Protein AF-A0A6N2VC01-F1 (afdb_monomer)

Radius of gyration: 24.56 Å; Cα contacts (8 Å, |Δi|>4): 367; chains: 1; bounding box: 55×58×67 Å

Sequence (323 aa):
MYRLWDKIEEFCPNKTFIYITHDLDFAASRKEATKIWVKSYFGNNRWDIKILDPDENIPDSLMFEVLGNRKPVLFVEGERGSYDNQLYPFVYSNYNIIPCHDCSKVIEMTKSFNNERIKNMHNYSIKGLIDRDYMTEAEISCYKESNIYTLDVAEVENLYLIEDIIKLVAENQALEPNETFNQVKQFLFNKFKREYDLQLCSICSREIRHKLQCYTKPSENTMEALEAQAQKIVNSIDIPQIYNQSKQKIDAIVTSQDYDNLLKIYNRKSLHLQISSILKLSSNEYPKLILRMMKTDKKERIIETLKKHMPILDEKAPSIEVI

InterPro domains:
  IPR029492 Domain of unknown function DUF4435 [PF14491] (70-297)

Organism: Bacteroides ovatus (NCBI:txid28116)

Secondary structure (DSSP, 8-state):
--HHHHHHHHH-TTS------S-HHHHHH-TTSPEEEEEEE-STT-EEEEEEPP-SSS-HHHHHHHHT-SS-EEEESB-TT-SGGGSHHHHTTTSEEEE-BSHHHHHHHHHHHHSHHHHTTSSS--EEEE--TT--HHHHHHHHHTTEEE-SSSSGGGGGG-HHHHHHHHHHTT--HHHHHHHHHHHHHHHHHHTHHHHHHHHHHHHHHHHHHT----SS-SHHHHHHHHHHHHHT--HHHHHHHHHHHHHHHHHHT-HHHHHHH---TTHHHHTTTTTTPPTTHHHHHHHHHTTTTTHHHHHHHHHTTS-------------

Nearest PDB structures (foldseek):
  2b4a-assembly1_A  TM=3.925E-01  e=2.920E+00  Halalkalibacterium halodurans C-125
  5bw5-assembly1_A  TM=3.520E-01  e=5.181E+00  Catenulispora acidiphila DSM 44928
  1rjd-assembly2_B  TM=2.850E-01  e=4.431E+00  Saccharomyces cerevisiae

pLDDT: mean 88.85, std 11.0, range [28.73, 98.12]

Structure (mmCIF, N/CA/C/O backbone):
data_AF-A0A6N2VC01-F1
#
_entry.id   AF-A0A6N2VC01-F1
#
loop_
_atom_site.group_PDB
_atom_site.id
_atom_site.type_symbol
_atom_site.label_atom_id
_atom_site.label_alt_id
_atom_site.label_comp_id
_atom_site.label_asym_id
_atom_site.label_entity_id
_atom_site.label_seq_id
_atom_site.pdbx_PDB_ins_code
_a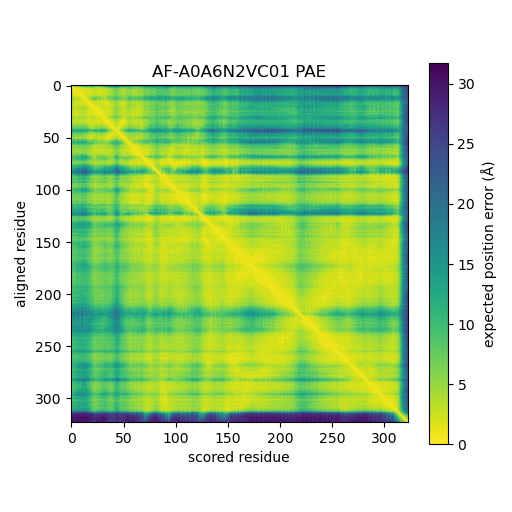tom_site.Cartn_x
_atom_site.Cartn_y
_atom_site.Cartn_z
_atom_site.occupancy
_atom_site.B_iso_or_equiv
_atom_site.auth_seq_id
_atom_site.auth_comp_id
_atom_site.auth_asym_id
_atom_site.auth_atom_id
_atom_site.pdbx_PDB_model_num
ATOM 1 N N . MET A 1 1 ? 15.584 -24.906 -11.158 1.00 59.34 1 MET A N 1
ATOM 2 C CA . MET A 1 1 ? 15.087 -26.235 -11.574 1.00 59.34 1 MET A CA 1
ATOM 3 C C . MET A 1 1 ? 15.571 -26.560 -12.998 1.00 59.34 1 MET A C 1
ATOM 5 O O . MET A 1 1 ? 14.816 -27.105 -13.782 1.00 59.34 1 MET A O 1
ATOM 9 N N . TYR A 1 2 ? 16.828 -26.234 -13.359 1.00 79.00 2 TYR A N 1
ATOM 10 C CA . TYR A 1 2 ? 17.251 -26.173 -14.779 1.00 79.00 2 TYR A CA 1
ATOM 11 C C . TYR A 1 2 ? 18.523 -26.967 -15.112 1.00 79.00 2 TYR A C 1
ATOM 13 O O . TYR A 1 2 ? 18.949 -26.988 -16.261 1.00 79.00 2 TYR A O 1
ATOM 21 N N . ARG A 1 3 ? 19.061 -27.709 -14.132 1.00 84.94 3 ARG A N 1
ATOM 22 C CA . ARG A 1 3 ? 20.333 -28.447 -14.236 1.00 84.94 3 ARG A CA 1
ATOM 23 C C . ARG A 1 3 ? 20.400 -29.417 -15.417 1.00 84.94 3 ARG A C 1
ATOM 25 O O . ARG A 1 3 ? 21.477 -29.631 -15.954 1.00 84.94 3 ARG A O 1
ATOM 32 N N . LEU A 1 4 ? 19.276 -30.029 -15.794 1.00 89.50 4 LEU A N 1
ATOM 33 C CA . LEU A 1 4 ? 19.229 -30.936 -16.942 1.00 89.50 4 LEU A CA 1
ATOM 34 C C . LEU A 1 4 ? 19.532 -30.188 -18.245 1.00 89.50 4 LEU A C 1
ATOM 36 O O . LEU A 1 4 ? 20.370 -30.629 -19.021 1.00 89.50 4 LEU A O 1
ATOM 40 N N . TRP A 1 5 ? 18.869 -29.053 -18.457 1.00 90.12 5 TRP A N 1
ATOM 41 C CA . TRP A 1 5 ? 19.049 -28.224 -19.646 1.00 90.12 5 TRP A CA 1
ATOM 42 C C . TRP A 1 5 ? 20.463 -27.646 -19.709 1.00 90.12 5 TRP A C 1
ATOM 44 O O . TRP A 1 5 ? 21.087 -27.712 -20.761 1.00 90.12 5 TRP A O 1
ATOM 54 N N . ASP A 1 6 ? 21.004 -27.214 -18.565 1.00 90.38 6 ASP A N 1
ATOM 55 C CA . ASP A 1 6 ? 22.399 -26.760 -18.464 1.00 90.38 6 ASP A CA 1
ATOM 56 C C . ASP A 1 6 ? 23.370 -27.861 -18.917 1.00 90.38 6 ASP A C 1
ATOM 58 O O . ASP A 1 6 ? 24.265 -27.625 -19.722 1.00 90.38 6 ASP A O 1
ATOM 62 N N . LYS A 1 7 ? 23.147 -29.104 -18.471 1.00 93.12 7 LYS A N 1
ATOM 63 C CA . LYS A 1 7 ? 23.983 -30.249 -18.856 1.00 93.12 7 LYS A CA 1
ATOM 64 C C . LYS A 1 7 ? 23.853 -30.629 -20.330 1.00 93.12 7 LYS A C 1
ATOM 66 O O . LYS A 1 7 ? 24.829 -31.083 -20.922 1.00 93.12 7 LYS A O 1
ATOM 71 N N . ILE A 1 8 ? 22.675 -30.459 -20.926 1.00 90.56 8 ILE A N 1
ATOM 72 C CA . ILE A 1 8 ? 22.464 -30.710 -22.357 1.00 90.56 8 ILE A CA 1
ATOM 73 C C . ILE A 1 8 ? 23.202 -29.659 -23.200 1.00 90.56 8 ILE A C 1
ATOM 75 O O . ILE A 1 8 ? 23.850 -30.023 -24.183 1.00 90.56 8 ILE A O 1
ATOM 79 N N . GLU A 1 9 ? 23.143 -28.385 -22.805 1.00 91.69 9 GLU A N 1
ATOM 80 C CA . GLU A 1 9 ? 23.881 -27.291 -23.453 1.00 91.69 9 GLU A CA 1
ATOM 81 C C . GLU A 1 9 ? 25.397 -27.504 -23.349 1.00 91.69 9 GLU A C 1
ATOM 83 O O . GLU A 1 9 ? 26.091 -27.453 -24.364 1.00 91.69 9 GLU A O 1
ATOM 88 N N . GLU A 1 10 ? 25.897 -27.859 -22.158 1.00 92.50 10 GLU A N 1
ATOM 89 C CA . GLU A 1 10 ? 27.308 -28.207 -21.931 1.00 92.50 10 GLU A CA 1
ATOM 90 C C . GLU A 1 10 ? 27.783 -29.364 -22.831 1.00 92.50 10 GLU A C 1
ATOM 92 O O . GLU A 1 10 ? 28.916 -29.353 -23.312 1.00 92.50 10 GLU A O 1
ATOM 97 N N . PHE A 1 11 ? 26.935 -30.371 -23.071 1.00 94.69 11 PHE A N 1
ATOM 98 C CA . PHE A 1 11 ? 27.292 -31.536 -23.886 1.00 94.69 11 PHE A CA 1
ATOM 99 C C . PHE A 1 11 ? 27.286 -31.245 -25.396 1.00 94.69 11 PHE A C 1
ATOM 101 O O . PHE A 1 11 ? 27.891 -31.980 -26.178 1.00 94.69 11 PHE A O 1
ATOM 108 N N . CYS A 1 12 ? 26.597 -30.190 -25.834 1.00 91.88 12 CYS A N 1
ATOM 109 C CA . CYS A 1 12 ? 26.430 -29.848 -27.247 1.00 91.88 12 CYS A CA 1
ATOM 110 C C . CYS A 1 12 ? 26.777 -28.372 -27.535 1.00 91.88 12 CYS A C 1
ATOM 112 O O . CYS A 1 12 ? 25.939 -27.658 -28.088 1.00 91.88 12 CYS A O 1
ATOM 114 N N . PRO A 1 13 ? 28.015 -27.915 -27.266 1.00 88.62 13 PRO A N 1
ATOM 115 C CA . PRO A 1 13 ? 28.376 -26.495 -27.362 1.00 88.62 13 PRO A CA 1
ATOM 116 C C . PRO A 1 13 ? 28.307 -25.931 -28.791 1.00 88.62 13 PRO A C 1
ATOM 118 O O . PRO A 1 13 ? 28.148 -24.732 -28.981 1.00 88.62 13 PRO A O 1
ATOM 121 N N . ASN A 1 14 ? 28.393 -26.791 -29.812 1.00 92.75 14 ASN A N 1
ATOM 122 C CA . ASN A 1 14 ? 28.403 -26.390 -31.225 1.00 92.75 14 ASN A CA 1
ATOM 123 C C . ASN A 1 14 ? 27.011 -26.410 -31.882 1.00 92.75 14 ASN A C 1
ATOM 125 O O . ASN A 1 14 ? 26.912 -26.413 -33.109 1.00 92.75 14 ASN A O 1
ATOM 129 N N . LYS A 1 15 ? 25.931 -26.509 -31.099 1.00 91.81 15 LYS A N 1
ATOM 130 C CA . LYS A 1 15 ? 24.557 -26.556 -31.616 1.00 91.81 15 LYS A CA 1
ATOM 131 C C . LYS A 1 15 ? 23.774 -25.324 -31.181 1.00 91.81 15 LYS A C 1
ATOM 133 O O . LYS A 1 15 ? 23.925 -24.844 -30.065 1.00 91.81 15 LYS A O 1
ATOM 138 N N . THR A 1 16 ? 22.882 -24.855 -32.048 1.00 91.62 16 THR A N 1
ATOM 139 C CA . THR A 1 16 ? 21.895 -23.835 -31.684 1.00 91.62 16 THR A CA 1
ATOM 140 C C . THR A 1 16 ? 20.723 -24.494 -30.969 1.00 91.62 16 THR A C 1
ATOM 142 O O . THR A 1 16 ? 20.092 -25.405 -31.508 1.00 91.62 16 THR A O 1
ATOM 145 N N . PHE A 1 17 ? 20.416 -24.010 -29.770 1.00 91.75 17 PHE A N 1
ATOM 146 C CA . PHE A 1 17 ? 19.252 -24.433 -29.003 1.00 91.75 17 PHE A CA 1
ATOM 147 C C . PHE A 1 17 ? 18.092 -23.466 -29.218 1.00 91.75 17 PHE A C 1
ATOM 149 O O . PHE A 1 17 ? 18.249 -22.254 -29.092 1.00 91.75 17 PHE A O 1
ATOM 156 N N . ILE A 1 18 ? 16.918 -24.016 -29.529 1.00 93.19 18 ILE A N 1
ATOM 157 C CA . ILE A 1 18 ? 15.663 -23.268 -29.600 1.00 93.19 18 ILE A CA 1
ATOM 158 C C . ILE A 1 18 ? 14.712 -23.896 -28.591 1.00 93.19 18 ILE A C 1
ATOM 160 O O . ILE A 1 18 ? 14.345 -25.065 -28.715 1.00 93.19 18 ILE A O 1
ATOM 164 N N . TYR A 1 19 ? 14.319 -23.110 -27.594 1.00 92.25 19 TYR A N 1
ATOM 165 C CA . TYR A 1 19 ? 13.369 -23.527 -26.573 1.00 92.25 19 TYR A CA 1
ATOM 166 C C . TYR A 1 19 ? 12.006 -22.897 -26.830 1.00 92.25 19 TYR A C 1
ATOM 168 O O . TYR A 1 19 ? 11.902 -21.696 -27.066 1.00 92.25 19 TYR A O 1
ATOM 176 N N . ILE A 1 20 ? 10.958 -23.709 -26.726 1.00 91.56 20 ILE A N 1
ATOM 177 C CA . ILE A 1 20 ? 9.570 -23.249 -26.691 1.00 91.56 20 ILE A CA 1
ATOM 178 C C . ILE A 1 20 ? 9.066 -23.547 -25.285 1.00 91.56 20 ILE A C 1
ATOM 180 O O . ILE A 1 20 ? 9.041 -24.704 -24.870 1.00 91.56 20 ILE A O 1
ATOM 184 N N . THR A 1 21 ? 8.719 -22.508 -24.532 1.00 88.81 21 THR A N 1
ATOM 185 C CA . THR A 1 21 ? 8.349 -22.642 -23.122 1.00 88.81 21 THR A CA 1
ATOM 186 C C . THR A 1 21 ? 7.219 -21.691 -22.750 1.00 88.81 21 THR A C 1
ATOM 188 O O . THR A 1 21 ? 7.141 -20.574 -23.259 1.00 88.81 21 THR A O 1
ATOM 191 N N . HIS A 1 22 ? 6.366 -22.136 -21.829 1.00 85.25 22 HIS A N 1
ATOM 192 C CA . HIS A 1 22 ? 5.445 -21.277 -21.079 1.00 85.25 22 HIS A CA 1
ATOM 193 C C . HIS A 1 22 ? 5.952 -20.990 -19.656 1.00 85.25 22 HIS A C 1
ATOM 195 O O . HIS A 1 22 ? 5.339 -20.214 -18.931 1.00 85.25 22 HIS A O 1
ATOM 201 N N . ASP A 1 23 ? 7.061 -21.617 -19.255 1.00 87.50 23 ASP A N 1
ATOM 202 C CA . ASP A 1 23 ? 7.738 -21.362 -17.988 1.00 87.50 23 ASP A CA 1
ATOM 203 C C . ASP A 1 23 ? 8.565 -20.074 -18.109 1.00 87.50 23 ASP A C 1
ATOM 205 O O . ASP A 1 23 ? 9.608 -20.037 -18.776 1.00 87.50 23 ASP A O 1
ATOM 209 N N . LEU A 1 24 ? 8.053 -19.013 -17.481 1.00 86.38 24 LEU A N 1
ATOM 210 C CA . LEU A 1 24 ? 8.656 -17.683 -17.485 1.00 86.38 24 LEU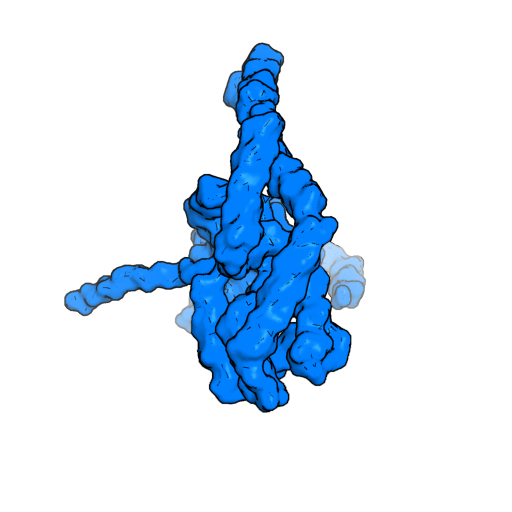 A CA 1
ATOM 211 C C . LEU A 1 24 ? 9.982 -17.658 -16.717 1.00 86.38 24 LEU A C 1
ATOM 213 O O . LEU A 1 24 ? 10.898 -16.944 -17.118 1.00 86.38 24 LEU A O 1
ATOM 217 N N . ASP A 1 25 ? 10.116 -18.463 -15.661 1.00 85.62 25 ASP A N 1
ATOM 218 C CA . ASP A 1 25 ? 11.334 -18.522 -14.854 1.00 85.62 25 ASP A CA 1
ATOM 219 C C . ASP A 1 25 ? 12.452 -19.243 -15.619 1.00 85.62 25 ASP A C 1
ATOM 221 O O . ASP A 1 25 ? 13.617 -18.836 -15.567 1.00 85.62 25 ASP A O 1
ATOM 225 N N . PHE A 1 26 ? 12.115 -20.285 -16.387 1.00 89.44 26 PHE A N 1
ATOM 226 C CA . PHE A 1 26 ? 13.061 -20.918 -17.306 1.00 89.44 26 PHE A CA 1
ATOM 227 C C . PHE A 1 26 ? 13.488 -19.944 -18.405 1.00 89.44 26 PHE A C 1
ATOM 229 O O . PHE A 1 26 ? 14.688 -19.794 -18.653 1.00 89.44 26 PHE A O 1
ATOM 236 N N . ALA A 1 27 ? 12.531 -19.237 -19.018 1.00 87.94 27 ALA A N 1
ATOM 237 C CA . ALA A 1 27 ? 12.827 -18.210 -20.010 1.00 87.94 27 ALA A CA 1
ATOM 238 C C . ALA A 1 27 ? 13.765 -17.141 -19.428 1.00 87.94 27 ALA A C 1
ATOM 240 O O . ALA A 1 27 ? 14.777 -16.837 -20.053 1.00 87.94 27 ALA A O 1
ATOM 241 N N . ALA A 1 28 ? 13.501 -16.638 -18.220 1.00 86.88 28 ALA A N 1
ATOM 242 C CA . ALA A 1 28 ? 14.326 -15.625 -17.555 1.00 86.88 28 ALA A CA 1
ATOM 243 C C . ALA A 1 28 ? 15.716 -16.142 -17.147 1.00 86.88 28 ALA A C 1
ATOM 245 O O . ALA A 1 28 ? 16.681 -15.382 -17.128 1.00 86.88 28 ALA A O 1
ATOM 246 N N . SER A 1 29 ? 15.867 -17.441 -16.866 1.00 88.25 29 SER A N 1
ATOM 247 C CA . SER A 1 29 ? 17.173 -18.006 -16.497 1.00 88.25 29 SER A CA 1
ATOM 248 C C . SER A 1 29 ? 18.206 -17.981 -17.633 1.00 88.25 29 SER A C 1
ATOM 250 O O . SER A 1 29 ? 19.407 -17.906 -17.371 1.00 88.25 29 SER A O 1
ATOM 252 N N . ARG A 1 30 ? 17.766 -18.005 -18.898 1.00 88.75 30 ARG A N 1
ATOM 253 C CA . ARG A 1 30 ? 18.642 -18.056 -20.081 1.00 88.75 30 ARG A CA 1
ATOM 254 C C . ARG A 1 30 ? 19.089 -16.657 -20.509 1.00 88.75 30 ARG A C 1
ATOM 256 O O . ARG A 1 30 ? 18.728 -16.224 -21.597 1.00 88.75 30 ARG A O 1
ATOM 263 N N . LYS A 1 31 ? 19.824 -15.934 -19.664 1.00 84.19 31 LYS A N 1
ATOM 264 C CA . LYS A 1 31 ? 20.138 -14.500 -19.863 1.00 84.19 31 LYS A CA 1
ATOM 265 C C . LYS A 1 31 ? 20.748 -14.151 -21.229 1.00 84.19 31 LYS A C 1
ATOM 267 O O . LYS A 1 31 ? 20.452 -13.101 -21.776 1.00 84.19 31 LYS A O 1
ATOM 272 N N . GLU A 1 32 ? 21.569 -15.038 -21.785 1.00 85.50 32 GLU A N 1
ATOM 273 C CA . GLU A 1 32 ? 22.267 -14.815 -23.063 1.00 85.50 32 GLU A CA 1
ATOM 274 C C . GLU A 1 32 ? 21.416 -15.156 -24.299 1.00 85.50 32 GLU A C 1
ATOM 276 O O . GLU A 1 32 ? 21.802 -14.863 -25.428 1.00 85.50 32 GLU A O 1
ATOM 281 N N . ALA A 1 33 ? 20.256 -15.792 -24.113 1.00 88.31 33 ALA A N 1
ATOM 282 C CA . ALA A 1 33 ? 19.416 -16.221 -25.223 1.00 88.31 33 ALA A CA 1
ATOM 283 C C . ALA A 1 33 ? 18.531 -15.080 -25.738 1.00 88.31 33 ALA A C 1
ATOM 285 O O . ALA A 1 33 ? 17.867 -14.399 -24.955 1.00 88.31 33 ALA A O 1
ATOM 286 N N . THR A 1 34 ? 18.419 -14.957 -27.064 1.00 90.44 34 THR A N 1
ATOM 287 C CA . THR A 1 34 ? 17.437 -14.075 -27.705 1.00 90.44 34 THR A CA 1
ATOM 288 C C . THR A 1 34 ? 16.023 -14.449 -27.268 1.00 90.44 34 THR A C 1
ATOM 290 O O . THR A 1 34 ? 15.580 -15.588 -27.436 1.00 90.44 34 THR A O 1
ATOM 293 N N . LYS A 1 35 ? 15.299 -13.478 -26.709 1.00 90.81 35 LYS A N 1
ATOM 294 C CA . LYS A 1 35 ? 13.928 -13.657 -26.235 1.00 90.81 35 LYS A CA 1
ATOM 295 C C . LYS A 1 35 ? 12.955 -13.317 -27.345 1.00 90.81 35 LYS A C 1
ATOM 297 O O . LYS A 1 35 ? 12.969 -12.211 -27.876 1.00 90.81 35 LYS A O 1
ATOM 302 N N . ILE A 1 36 ? 12.104 -14.275 -27.687 1.00 90.19 36 ILE A N 1
ATOM 303 C CA . ILE A 1 36 ? 11.099 -14.122 -28.732 1.00 90.19 36 ILE A CA 1
ATOM 304 C C . ILE A 1 36 ? 9.728 -14.306 -28.090 1.00 90.19 36 ILE A C 1
ATOM 306 O O . ILE A 1 36 ? 9.383 -15.398 -27.642 1.00 90.19 36 ILE A O 1
ATOM 310 N N . TRP A 1 37 ? 8.948 -13.231 -28.042 1.00 89.25 37 TRP A N 1
ATOM 311 C CA . TRP A 1 37 ? 7.581 -13.256 -27.549 1.00 89.25 37 TRP A CA 1
ATOM 312 C C . TRP A 1 37 ? 6.606 -13.492 -28.695 1.00 89.25 37 TRP A C 1
ATOM 314 O O . TRP A 1 37 ? 6.560 -12.732 -29.662 1.00 89.25 37 TRP A O 1
ATOM 324 N N . VAL A 1 38 ? 5.807 -14.549 -28.570 1.00 88.00 38 VAL A N 1
ATOM 325 C CA . VAL A 1 38 ? 4.722 -14.865 -29.500 1.00 88.00 38 VAL A CA 1
ATOM 326 C C . VAL A 1 38 ? 3.430 -14.271 -28.945 1.00 88.00 38 VAL A C 1
ATOM 328 O O . VAL A 1 38 ? 2.844 -14.814 -28.008 1.00 88.00 38 VAL A O 1
ATOM 331 N N . LYS A 1 39 ? 2.993 -13.141 -29.508 1.00 82.56 39 LYS A N 1
ATOM 332 C CA . LYS A 1 39 ? 1.840 -12.370 -29.024 1.00 82.56 39 LYS A CA 1
ATOM 333 C C . LYS A 1 39 ? 0.512 -12.956 -29.493 1.00 82.56 39 LYS A C 1
ATOM 335 O O . LYS A 1 39 ? -0.449 -12.996 -28.727 1.00 82.56 39 LYS A O 1
ATOM 340 N N . SER A 1 40 ? 0.415 -13.386 -30.750 1.00 83.19 40 SER A N 1
ATOM 341 C CA . SER A 1 40 ? -0.832 -13.909 -31.331 1.00 83.19 40 SER A CA 1
ATOM 342 C C . SER A 1 40 ? -0.587 -14.765 -32.574 1.00 83.19 40 SER A C 1
ATOM 344 O O . SER A 1 40 ? 0.425 -14.623 -33.257 1.00 83.19 40 SER A O 1
ATOM 346 N N . TYR A 1 41 ? -1.545 -15.640 -32.888 1.00 87.31 41 TYR A N 1
ATOM 347 C CA . TYR A 1 41 ? -1.584 -16.413 -34.130 1.00 87.31 41 TYR A CA 1
ATOM 348 C C . TYR A 1 41 ? -2.894 -16.136 -34.867 1.00 87.31 41 TYR A C 1
ATOM 350 O O . TYR A 1 41 ? -3.973 -16.378 -34.330 1.00 87.31 41 TYR A O 1
ATOM 358 N N . PHE A 1 42 ? -2.803 -15.638 -36.101 1.00 87.06 42 PHE A N 1
ATOM 359 C CA . PHE A 1 42 ? -3.957 -15.214 -36.905 1.00 87.06 42 PHE A CA 1
ATOM 360 C C . PHE A 1 42 ? -4.364 -16.236 -37.980 1.00 87.06 42 PHE A C 1
ATOM 362 O O . PHE A 1 42 ? -5.114 -15.896 -38.901 1.00 87.06 42 PHE A O 1
ATOM 369 N N . GLY A 1 43 ? -3.845 -17.468 -37.915 1.00 86.31 43 GLY A N 1
ATOM 370 C CA . GLY A 1 43 ? -4.031 -18.476 -38.962 1.00 86.31 43 GLY A CA 1
ATOM 371 C C . GLY A 1 43 ? -3.139 -18.251 -40.190 1.00 86.31 43 GLY A C 1
ATOM 372 O O . GLY A 1 43 ? -2.486 -17.215 -40.328 1.00 86.31 43 GLY A O 1
ATOM 373 N N . ASN A 1 44 ? -3.111 -19.229 -41.103 1.00 87.56 44 ASN A N 1
ATOM 374 C CA . ASN A 1 44 ? -2.341 -19.189 -42.358 1.00 87.56 44 ASN A CA 1
ATOM 375 C C . ASN A 1 44 ? -0.858 -18.817 -42.164 1.00 87.56 44 ASN A C 1
ATOM 377 O O . ASN A 1 44 ? -0.325 -17.993 -42.903 1.00 87.56 44 ASN A O 1
ATOM 381 N N . ASN A 1 45 ? -0.202 -19.383 -41.144 1.00 85.94 45 ASN A N 1
ATOM 382 C CA . ASN A 1 45 ? 1.196 -19.092 -40.795 1.00 85.94 45 ASN A CA 1
ATOM 383 C C . ASN A 1 45 ? 1.492 -17.610 -40.486 1.00 85.94 45 ASN A C 1
ATOM 385 O O . ASN A 1 45 ? 2.649 -17.196 -40.525 1.00 85.94 45 ASN A O 1
ATOM 389 N N . ARG A 1 46 ? 0.477 -16.805 -40.146 1.00 89.25 46 ARG A N 1
ATOM 390 C CA . ARG A 1 46 ? 0.664 -15.417 -39.707 1.00 89.25 46 ARG A CA 1
ATOM 391 C C . ARG A 1 46 ? 0.737 -15.351 -38.192 1.00 89.25 46 ARG A C 1
ATOM 393 O O . ARG A 1 46 ? -0.263 -15.551 -37.499 1.00 89.25 46 ARG A O 1
ATOM 400 N N . TRP A 1 47 ? 1.927 -15.043 -37.706 1.00 89.06 47 TRP A N 1
ATOM 401 C CA . TRP A 1 47 ? 2.222 -14.891 -36.293 1.00 89.06 47 TRP A CA 1
ATOM 402 C C . TRP A 1 47 ? 2.566 -13.438 -35.990 1.00 89.06 47 TRP A C 1
ATOM 404 O O . TRP A 1 47 ? 3.285 -12.797 -36.754 1.00 89.06 47 TRP A O 1
ATOM 414 N N . ASP A 1 48 ? 2.063 -12.940 -34.868 1.00 87.56 48 ASP A N 1
ATOM 415 C CA . ASP A 1 48 ? 2.540 -11.710 -34.248 1.00 87.56 48 ASP A CA 1
ATOM 416 C C . ASP A 1 48 ? 3.658 -12.089 -33.279 1.00 87.56 48 ASP A C 1
ATOM 418 O O . ASP A 1 48 ? 3.408 -12.708 -32.239 1.00 87.56 48 ASP A O 1
ATOM 422 N N . ILE A 1 49 ? 4.897 -11.811 -33.674 1.00 89.25 49 ILE A N 1
ATOM 423 C CA . ILE A 1 49 ? 6.100 -12.192 -32.939 1.00 89.25 49 ILE A CA 1
ATOM 424 C C . ILE A 1 49 ? 6.966 -10.953 -32.764 1.00 89.25 49 ILE A C 1
ATOM 426 O O . ILE A 1 49 ? 7.179 -10.198 -33.712 1.00 89.25 49 ILE A O 1
ATOM 430 N N . LYS A 1 50 ? 7.511 -10.773 -31.562 1.00 86.56 50 LYS A N 1
ATOM 431 C CA . LYS A 1 50 ? 8.402 -9.664 -31.235 1.00 86.56 50 LYS A CA 1
ATOM 432 C C . LYS A 1 50 ? 9.644 -10.170 -30.512 1.00 86.56 50 LYS A C 1
ATOM 434 O O . LYS A 1 50 ? 9.540 -10.954 -29.571 1.00 86.56 50 LYS A O 1
ATOM 439 N N . ILE A 1 51 ? 10.816 -9.711 -30.943 1.00 88.25 51 ILE A N 1
ATOM 440 C CA . ILE A 1 51 ? 12.057 -9.897 -30.184 1.00 88.25 51 ILE A CA 1
ATOM 441 C C . ILE A 1 51 ? 12.012 -8.931 -29.000 1.00 88.25 51 ILE A C 1
ATOM 443 O O . ILE A 1 51 ? 11.678 -7.757 -29.174 1.00 88.25 51 ILE A O 1
ATOM 447 N N . LEU A 1 52 ? 12.277 -9.438 -27.799 1.00 86.25 52 LEU A N 1
ATOM 448 C CA . LEU A 1 52 ? 12.368 -8.619 -26.599 1.00 86.25 52 LEU A CA 1
ATOM 449 C C . LEU A 1 52 ? 13.829 -8.236 -26.391 1.00 86.25 52 LEU A C 1
ATOM 451 O O . LEU A 1 52 ? 14.682 -9.110 -26.223 1.00 86.25 52 LEU A O 1
ATOM 455 N N . ASP A 1 53 ? 14.093 -6.935 -26.400 1.00 81.38 53 ASP A N 1
ATOM 456 C CA . ASP A 1 53 ? 15.386 -6.411 -25.987 1.00 81.38 53 ASP A CA 1
ATOM 457 C C . ASP A 1 53 ? 15.464 -6.426 -24.457 1.00 81.38 53 ASP A C 1
ATOM 459 O O . ASP A 1 53 ? 14.473 -6.084 -23.800 1.00 81.38 53 ASP A O 1
ATOM 463 N N . PRO A 1 54 ? 16.617 -6.791 -23.875 1.00 74.69 54 PRO A N 1
ATOM 464 C CA . PRO A 1 54 ? 16.812 -6.668 -22.439 1.00 74.69 54 PRO A CA 1
ATOM 465 C C . PRO A 1 54 ? 16.667 -5.202 -22.006 1.00 74.69 54 PRO A C 1
ATOM 467 O O . PRO A 1 54 ? 17.085 -4.277 -22.713 1.00 74.69 54 PRO A O 1
ATOM 470 N N . ASP A 1 55 ? 16.078 -4.995 -20.830 1.00 81.75 55 ASP A N 1
ATOM 471 C CA . ASP A 1 55 ? 16.000 -3.690 -20.178 1.00 81.75 55 ASP A CA 1
ATOM 472 C C . ASP A 1 55 ? 16.755 -3.746 -18.849 1.00 81.75 55 ASP A C 1
ATOM 474 O O . ASP A 1 55 ? 16.587 -4.677 -18.066 1.00 81.75 55 ASP A O 1
ATOM 478 N N . GLU A 1 56 ? 17.611 -2.759 -18.594 1.00 78.00 56 GLU A N 1
ATOM 479 C CA . GLU A 1 56 ? 18.429 -2.731 -17.376 1.00 78.00 56 GLU A CA 1
ATOM 480 C C . GLU A 1 56 ? 17.593 -2.478 -16.116 1.00 78.00 56 GLU A C 1
ATOM 482 O O . GLU A 1 56 ? 17.980 -2.896 -15.025 1.00 78.00 56 GLU A O 1
ATOM 487 N N . ASN A 1 57 ? 16.438 -1.818 -16.254 1.00 80.56 57 ASN A N 1
ATOM 488 C CA . ASN A 1 57 ? 15.601 -1.433 -15.121 1.00 80.56 57 ASN A CA 1
ATOM 489 C C . ASN A 1 57 ? 14.550 -2.496 -14.790 1.00 80.56 57 ASN A C 1
ATOM 491 O O . ASN A 1 57 ? 14.093 -2.576 -13.651 1.00 80.56 57 ASN A O 1
ATOM 495 N N . ILE A 1 58 ? 14.141 -3.311 -15.765 1.00 84.19 58 ILE A N 1
ATOM 496 C CA . ILE A 1 58 ? 13.053 -4.277 -15.598 1.00 84.19 58 ILE A CA 1
ATOM 497 C C . ILE A 1 58 ? 13.612 -5.703 -15.615 1.00 84.19 58 ILE A C 1
ATOM 499 O O . ILE A 1 58 ? 14.114 -6.147 -16.644 1.00 84.19 58 ILE A O 1
ATOM 503 N N . PRO A 1 59 ? 13.462 -6.474 -14.522 1.00 87.06 59 PRO A N 1
ATOM 504 C CA . PRO A 1 59 ? 13.827 -7.886 -14.526 1.00 87.06 59 PRO A CA 1
ATOM 505 C C . PRO A 1 59 ? 13.039 -8.684 -15.575 1.00 87.06 59 PRO A C 1
ATOM 507 O O . PRO A 1 59 ? 11.813 -8.573 -15.643 1.00 87.06 59 PRO A O 1
ATOM 510 N N . ASP A 1 60 ? 13.722 -9.560 -16.318 1.00 84.88 60 ASP A N 1
ATOM 511 C CA . ASP A 1 60 ? 13.123 -10.429 -17.347 1.00 84.88 60 ASP A CA 1
ATOM 512 C C . ASP A 1 60 ? 11.893 -11.196 -16.845 1.00 84.88 60 ASP A C 1
ATOM 514 O O . ASP A 1 60 ? 10.869 -11.245 -17.521 1.00 84.88 60 ASP A O 1
ATOM 518 N N . SER A 1 61 ? 11.958 -11.763 -15.636 1.00 85.31 61 SER A N 1
ATOM 519 C CA . SER A 1 61 ? 10.837 -12.505 -15.045 1.00 85.31 61 SER A CA 1
ATOM 520 C C . SER A 1 61 ? 9.580 -11.643 -14.910 1.00 85.31 61 SER A C 1
ATOM 522 O O . SER A 1 61 ? 8.484 -12.093 -15.245 1.00 85.31 61 SER A O 1
ATOM 524 N N . LEU A 1 62 ? 9.743 -10.389 -14.483 1.00 86.38 62 LEU A N 1
ATOM 525 C CA . LEU A 1 62 ? 8.648 -9.438 -14.332 1.00 86.38 62 LEU A CA 1
ATOM 526 C C . LEU A 1 62 ? 8.135 -8.959 -15.692 1.00 86.38 62 LEU A C 1
ATOM 528 O O . LEU A 1 62 ? 6.926 -8.890 -15.900 1.00 86.38 62 LEU A O 1
ATOM 532 N N . MET A 1 63 ? 9.040 -8.680 -16.637 1.00 87.88 63 MET A N 1
ATOM 533 C CA . MET A 1 63 ? 8.677 -8.346 -18.016 1.00 87.88 63 MET A CA 1
ATOM 534 C C . MET A 1 63 ? 7.804 -9.446 -18.625 1.00 87.88 63 MET A C 1
ATOM 536 O O . MET A 1 63 ? 6.737 -9.171 -19.174 1.00 87.88 63 MET A O 1
ATOM 540 N N . PHE A 1 64 ? 8.218 -10.705 -18.492 1.00 87.25 64 PHE A N 1
ATOM 541 C CA . PHE A 1 64 ? 7.482 -11.828 -19.062 1.00 87.25 64 PHE A CA 1
ATOM 542 C C . PHE A 1 64 ? 6.145 -12.060 -18.357 1.00 87.25 64 PHE A C 1
ATOM 544 O O . PHE A 1 64 ? 5.163 -12.388 -19.022 1.00 87.25 64 PHE A O 1
ATOM 551 N N . GLU A 1 65 ? 6.075 -11.853 -17.040 1.00 86.62 65 GLU A N 1
ATOM 552 C CA . GLU A 1 65 ? 4.821 -11.945 -16.288 1.00 86.62 65 GLU A CA 1
ATOM 553 C C . GLU A 1 65 ? 3.803 -10.893 -16.748 1.00 86.62 65 GLU A C 1
ATOM 555 O O . GLU A 1 65 ? 2.627 -11.211 -16.941 1.00 86.62 65 GLU A O 1
ATOM 560 N N . VAL A 1 66 ? 4.258 -9.660 -16.984 1.00 87.25 66 VAL A N 1
ATOM 561 C CA . VAL A 1 66 ? 3.421 -8.568 -17.496 1.00 87.25 66 VAL A CA 1
ATOM 562 C C . VAL A 1 66 ? 2.956 -8.851 -18.925 1.00 87.25 66 VAL A C 1
ATOM 564 O O . VAL A 1 66 ? 1.759 -8.780 -19.203 1.00 87.25 66 VAL A O 1
ATOM 567 N N . LEU A 1 67 ? 3.873 -9.204 -19.832 1.00 85.12 67 LEU A N 1
ATOM 568 C CA . LEU A 1 67 ? 3.551 -9.465 -21.242 1.00 85.12 67 LEU A CA 1
ATOM 569 C C . LEU A 1 67 ? 2.685 -10.719 -21.428 1.00 85.12 67 LEU A C 1
ATOM 571 O O . LEU A 1 67 ? 1.872 -10.787 -22.349 1.00 85.12 67 LEU A O 1
ATOM 575 N N . GLY A 1 68 ? 2.843 -11.716 -20.557 1.00 81.31 68 GLY A N 1
ATOM 576 C CA . GLY A 1 68 ? 2.042 -12.936 -20.566 1.00 81.31 68 GLY A CA 1
ATOM 577 C C . GLY A 1 68 ? 0.618 -12.748 -20.038 1.00 81.31 68 GLY A C 1
ATOM 578 O O . GLY A 1 68 ? -0.217 -13.642 -20.213 1.00 81.31 68 GLY A O 1
ATOM 579 N N . ASN A 1 69 ? 0.315 -11.616 -19.394 1.00 81.81 69 ASN A N 1
ATOM 580 C CA . ASN A 1 69 ? -0.980 -11.411 -18.766 1.00 81.81 69 ASN A CA 1
ATOM 581 C C . ASN A 1 69 ? -2.061 -10.916 -19.731 1.00 81.81 69 ASN A C 1
ATOM 583 O O . ASN A 1 69 ? -1.827 -10.123 -20.639 1.00 81.81 69 ASN A O 1
ATOM 587 N N . ARG A 1 70 ? -3.296 -11.362 -19.485 1.00 78.62 70 ARG A N 1
ATOM 588 C CA . ARG A 1 70 ? -4.492 -10.960 -20.244 1.00 78.62 70 ARG A CA 1
ATOM 589 C C . ARG A 1 70 ? -5.331 -9.900 -19.531 1.00 78.62 70 ARG A C 1
ATOM 591 O O . ARG A 1 70 ? -6.348 -9.476 -20.070 1.00 78.62 70 ARG A O 1
ATOM 598 N N . LYS A 1 71 ? -4.958 -9.526 -18.308 1.00 85.38 71 LYS A N 1
ATOM 599 C CA . LYS A 1 71 ? -5.588 -8.461 -17.525 1.00 85.38 71 LYS A CA 1
ATOM 600 C C . LYS A 1 71 ? -4.614 -7.290 -17.357 1.00 85.38 71 LYS A C 1
ATOM 602 O O . LYS A 1 71 ? -3.404 -7.526 -17.349 1.00 85.38 71 LYS A O 1
ATOM 607 N N . PRO A 1 72 ? -5.118 -6.057 -17.164 1.00 89.06 72 PRO A N 1
ATOM 608 C CA . PRO A 1 72 ? -4.306 -4.949 -16.674 1.00 89.06 72 PRO A CA 1
ATOM 609 C C . PRO A 1 72 ? -3.536 -5.343 -15.412 1.00 89.06 72 PRO A C 1
ATOM 611 O O . PRO A 1 72 ? -4.055 -6.075 -14.571 1.00 89.06 72 PRO A O 1
ATOM 614 N N . VAL A 1 73 ? -2.309 -4.854 -15.269 1.00 91.88 73 VAL A N 1
ATOM 615 C CA . VAL A 1 73 ? -1.445 -5.177 -14.128 1.00 91.88 73 VAL A CA 1
ATOM 616 C C . VAL A 1 73 ? -1.557 -4.095 -13.057 1.00 91.88 73 VAL A C 1
ATOM 618 O O . VAL A 1 73 ? -1.533 -2.902 -13.369 1.00 91.88 73 VAL A O 1
ATOM 621 N N . LEU A 1 74 ? -1.663 -4.527 -11.799 1.00 94.06 74 LEU A N 1
ATOM 622 C CA . LEU A 1 74 ? -1.533 -3.685 -10.614 1.00 94.06 74 LEU A CA 1
ATOM 623 C C . LEU A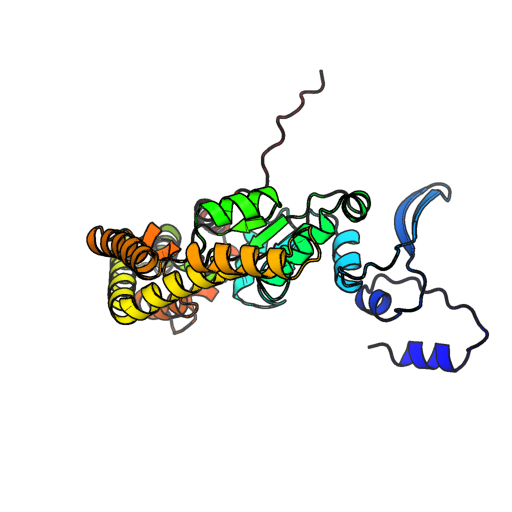 1 74 ? -0.336 -4.168 -9.793 1.00 94.06 74 LEU A C 1
ATOM 625 O O . LEU A 1 74 ? -0.370 -5.272 -9.244 1.00 94.06 74 LEU A O 1
ATOM 629 N N . PHE A 1 75 ? 0.704 -3.344 -9.710 1.00 94.56 75 PHE A N 1
ATOM 630 C CA . PHE A 1 75 ? 1.821 -3.575 -8.804 1.00 94.56 75 PHE A CA 1
ATOM 631 C C . PHE A 1 75 ? 1.430 -3.195 -7.379 1.00 94.56 75 PHE A C 1
ATOM 633 O O . PHE A 1 75 ? 0.851 -2.133 -7.170 1.00 94.56 75 PHE A O 1
ATOM 640 N N . VAL A 1 76 ? 1.737 -4.057 -6.412 1.00 94.00 76 VAL A N 1
ATOM 641 C CA . VAL A 1 76 ? 1.442 -3.838 -4.985 1.00 94.00 76 VAL A CA 1
ATOM 642 C C . VAL A 1 76 ? 2.679 -4.095 -4.131 1.00 94.00 76 VAL A C 1
ATOM 644 O O . VAL A 1 76 ? 3.592 -4.805 -4.551 1.00 94.00 76 VAL A O 1
ATOM 647 N N . GLU A 1 77 ? 2.722 -3.531 -2.929 1.00 91.06 77 GLU A N 1
ATOM 648 C CA . GLU A 1 77 ? 3.797 -3.804 -1.969 1.00 91.06 77 GLU A CA 1
ATOM 649 C C . GLU A 1 77 ? 3.745 -5.235 -1.418 1.00 91.06 77 GLU A C 1
ATOM 651 O O . GLU A 1 77 ? 2.739 -5.933 -1.526 1.00 91.06 77 GLU A O 1
ATOM 656 N N . GLY A 1 78 ? 4.838 -5.696 -0.815 1.00 86.31 78 GLY A N 1
ATOM 657 C CA . GLY A 1 78 ? 4.933 -7.011 -0.189 1.00 86.31 78 GLY A CA 1
ATOM 658 C C . GLY A 1 78 ? 5.375 -8.121 -1.138 1.00 86.31 78 GLY A C 1
ATOM 659 O O . GLY A 1 78 ? 5.837 -7.888 -2.252 1.00 86.31 78 GLY A O 1
ATOM 660 N N . GLU A 1 79 ? 5.252 -9.363 -0.678 1.00 83.31 79 GLU A N 1
ATOM 661 C CA . GLU A 1 79 ? 5.769 -10.542 -1.376 1.00 83.31 79 GLU A CA 1
ATOM 662 C C . GLU A 1 79 ? 4.650 -11.512 -1.761 1.00 83.31 79 GLU A C 1
ATOM 664 O O . GLU A 1 79 ? 3.537 -11.476 -1.225 1.00 83.31 79 GLU A O 1
ATOM 669 N N . ARG A 1 80 ? 4.942 -12.420 -2.700 1.00 74.19 80 ARG A N 1
ATOM 670 C CA . ARG A 1 80 ? 3.999 -13.486 -3.057 1.00 74.19 80 ARG A CA 1
ATOM 671 C C . ARG A 1 80 ? 3.698 -14.342 -1.826 1.00 74.19 80 ARG A C 1
ATOM 673 O O . ARG A 1 80 ? 4.597 -14.904 -1.214 1.00 74.19 80 ARG A O 1
ATOM 680 N N . GLY A 1 81 ? 2.413 -14.475 -1.506 1.00 65.31 81 GLY A N 1
ATOM 681 C CA . GLY A 1 81 ? 1.953 -15.260 -0.361 1.00 65.31 81 GLY A CA 1
ATOM 682 C C . GLY A 1 81 ? 1.902 -14.496 0.963 1.00 65.31 81 GLY A C 1
ATOM 683 O O . GLY A 1 81 ? 1.509 -15.099 1.962 1.00 65.31 81 GLY A O 1
ATOM 684 N N . SER A 1 82 ? 2.225 -13.194 0.989 1.00 68.19 82 SER A N 1
ATOM 685 C CA . SER A 1 82 ? 1.917 -12.368 2.158 1.00 68.19 82 SER A CA 1
ATOM 686 C C . SER A 1 82 ? 0.406 -12.363 2.416 1.00 68.19 82 SER A C 1
ATOM 688 O O . SER A 1 82 ? -0.417 -12.396 1.492 1.00 68.19 82 SER A O 1
ATOM 690 N N . TYR A 1 83 ? 0.023 -12.369 3.693 1.00 61.38 83 TYR A N 1
ATOM 691 C CA . TYR A 1 83 ? -1.385 -12.261 4.084 1.00 61.38 83 TYR A CA 1
ATOM 692 C C . TYR A 1 83 ? -1.971 -10.896 3.704 1.00 61.38 83 TYR A C 1
ATOM 694 O O . TYR A 1 83 ? -3.158 -10.793 3.391 1.00 61.38 83 TYR A O 1
ATOM 702 N N . ASP A 1 84 ? -1.109 -9.886 3.672 1.00 62.50 84 ASP A N 1
ATOM 703 C CA . ASP A 1 84 ? -1.440 -8.475 3.493 1.00 62.50 84 ASP A CA 1
ATOM 704 C C . ASP A 1 84 ? -2.044 -8.214 2.103 1.00 62.50 84 ASP A C 1
ATOM 706 O O . ASP A 1 84 ? -3.020 -7.482 1.957 1.00 62.50 84 ASP A O 1
ATOM 710 N N . ASN A 1 85 ? -1.582 -8.952 1.089 1.00 69.50 85 ASN A N 1
ATOM 711 C CA . ASN A 1 85 ? -2.028 -8.798 -0.296 1.00 69.50 85 ASN A CA 1
ATOM 712 C C . ASN A 1 85 ? -3.268 -9.617 -0.662 1.00 69.50 85 ASN A C 1
ATOM 714 O O . ASN A 1 85 ? -3.730 -9.557 -1.803 1.00 69.50 85 ASN A O 1
ATOM 718 N N . GLN A 1 86 ? -3.829 -10.397 0.267 1.00 81.62 86 GLN A N 1
ATOM 719 C CA . GLN A 1 86 ? -4.953 -11.278 -0.056 1.00 81.62 86 GLN A CA 1
ATOM 720 C C . GLN A 1 86 ? -6.251 -10.519 -0.333 1.00 81.62 86 GLN A C 1
ATOM 722 O O . GLN A 1 86 ? -7.127 -11.084 -0.980 1.00 81.62 86 GLN A O 1
ATOM 727 N N . LEU A 1 87 ? -6.382 -9.260 0.104 1.00 87.56 87 LEU A N 1
ATOM 728 C CA . LEU A 1 87 ? -7.560 -8.429 -0.172 1.00 87.56 87 LEU A CA 1
ATOM 729 C C . LEU A 1 87 ? -7.602 -7.941 -1.630 1.00 87.56 87 LEU A C 1
ATOM 731 O O . LEU A 1 87 ? -8.678 -7.898 -2.235 1.00 87.56 87 LEU A O 1
ATOM 735 N N . TYR A 1 88 ? -6.446 -7.618 -2.220 1.00 90.69 88 TYR A N 1
ATOM 736 C CA . TYR A 1 88 ? -6.376 -6.981 -3.539 1.00 90.69 88 TYR A CA 1
ATOM 737 C C . TYR A 1 88 ? -7.030 -7.796 -4.665 1.00 90.69 88 TYR A C 1
ATOM 739 O O . TYR A 1 88 ? -7.813 -7.207 -5.413 1.00 90.69 88 TYR A O 1
ATOM 747 N N . PRO A 1 89 ? -6.830 -9.126 -4.783 1.00 89.44 89 PRO A N 1
ATOM 748 C CA . PRO A 1 89 ? -7.494 -9.923 -5.816 1.00 89.44 89 PRO A CA 1
ATOM 749 C C . PRO A 1 89 ? -9.027 -9.931 -5.721 1.00 89.44 89 PRO A C 1
ATOM 751 O O . PRO A 1 89 ? -9.697 -10.119 -6.738 1.00 89.44 89 PRO A O 1
ATOM 754 N N . PHE A 1 90 ? -9.602 -9.733 -4.526 1.00 88.81 90 PHE A N 1
ATOM 755 C CA . PHE A 1 90 ? -11.056 -9.632 -4.365 1.00 88.81 90 PHE A CA 1
ATOM 756 C C . PHE A 1 90 ? -11.566 -8.256 -4.799 1.00 88.81 90 PHE A C 1
ATOM 758 O O . PHE A 1 90 ? -12.543 -8.175 -5.544 1.00 88.81 90 PHE A O 1
ATOM 765 N N . VAL A 1 91 ? -10.895 -7.184 -4.365 1.00 90.81 91 VAL A N 1
ATOM 766 C CA . VAL A 1 91 ? -11.314 -5.800 -4.641 1.00 90.81 91 VAL A CA 1
ATOM 767 C C . VAL A 1 91 ? -11.090 -5.424 -6.109 1.00 90.81 91 VAL A C 1
ATOM 769 O O . VAL A 1 91 ? -11.995 -4.891 -6.758 1.00 90.81 91 VAL A O 1
ATOM 772 N N . TYR A 1 92 ? -9.923 -5.764 -6.654 1.00 91.94 92 TYR A N 1
ATOM 773 C CA . TYR A 1 92 ? -9.500 -5.462 -8.022 1.00 91.94 92 TYR A CA 1
ATOM 774 C C . TYR A 1 92 ? -9.483 -6.718 -8.894 1.00 91.94 92 TYR A C 1
ATOM 776 O O . TYR A 1 92 ? -8.507 -7.024 -9.571 1.00 91.94 92 TYR A O 1
ATOM 784 N N . SER A 1 93 ? -10.593 -7.454 -8.914 1.00 89.88 93 SER A N 1
ATOM 785 C CA . SER A 1 93 ? -10.720 -8.718 -9.660 1.00 89.88 93 SER A CA 1
ATOM 786 C C . SER A 1 93 ? -10.481 -8.609 -11.179 1.00 89.88 93 SER A C 1
ATOM 788 O O . SER A 1 93 ? -10.168 -9.613 -11.833 1.00 89.88 93 SER A O 1
ATOM 790 N N . ASN A 1 94 ? -10.585 -7.403 -11.745 1.00 89.44 94 ASN A N 1
ATOM 791 C CA . ASN A 1 94 ? -10.276 -7.112 -13.149 1.00 89.44 94 ASN A CA 1
ATOM 792 C C . ASN A 1 94 ? -8.777 -6.935 -13.427 1.00 89.44 94 ASN A C 1
ATOM 794 O O . ASN A 1 94 ? -8.386 -6.926 -14.589 1.00 89.44 94 ASN A O 1
ATOM 798 N N . TYR A 1 95 ? -7.950 -6.839 -12.388 1.00 91.31 95 TYR A N 1
ATOM 799 C CA . TYR A 1 95 ? -6.507 -6.676 -12.487 1.00 91.31 95 TYR A CA 1
ATOM 800 C C . TYR A 1 95 ? -5.778 -7.990 -12.213 1.00 91.31 95 TYR A C 1
ATOM 802 O O . TYR A 1 95 ? -6.273 -8.878 -11.514 1.00 91.31 95 TYR A O 1
ATOM 810 N N . ASN A 1 96 ? -4.573 -8.104 -12.758 1.00 90.94 96 ASN A N 1
ATOM 811 C CA . ASN A 1 96 ? -3.572 -9.036 -12.279 1.00 90.94 96 ASN A CA 1
ATOM 812 C C . ASN A 1 96 ? -2.705 -8.350 -11.222 1.00 90.94 96 ASN A C 1
ATOM 814 O O . ASN A 1 96 ? -2.003 -7.388 -11.528 1.00 90.94 96 ASN A O 1
ATOM 818 N N . ILE A 1 97 ? -2.761 -8.855 -9.993 1.00 91.69 97 ILE A N 1
ATOM 819 C CA . ILE A 1 97 ? -2.010 -8.309 -8.863 1.00 91.69 97 ILE A CA 1
ATOM 820 C C . ILE A 1 97 ? -0.607 -8.913 -8.856 1.00 91.69 97 ILE A C 1
ATOM 822 O O . ILE A 1 97 ? -0.476 -10.131 -8.727 1.00 91.69 97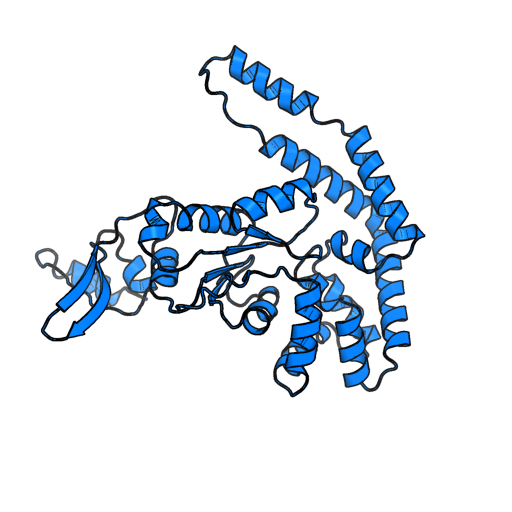 ILE A O 1
ATOM 826 N N . ILE A 1 98 ? 0.425 -8.076 -8.970 1.00 91.25 98 ILE A N 1
ATOM 827 C CA . ILE A 1 98 ? 1.827 -8.505 -8.914 1.00 91.25 98 ILE A CA 1
ATOM 828 C C . ILE A 1 98 ? 2.521 -7.803 -7.735 1.00 91.25 98 ILE A C 1
ATOM 830 O O . ILE A 1 98 ? 2.648 -6.581 -7.751 1.00 91.25 98 ILE A O 1
ATOM 834 N N . PRO A 1 99 ? 2.971 -8.536 -6.706 1.00 90.94 99 PRO A N 1
ATOM 835 C CA . PRO A 1 99 ? 3.706 -7.951 -5.589 1.00 90.94 99 PRO A CA 1
ATOM 836 C C . PRO A 1 99 ? 5.157 -7.608 -5.975 1.00 90.94 99 PRO A C 1
ATOM 838 O O . PRO A 1 99 ? 5.825 -8.410 -6.629 1.00 90.94 99 PRO A O 1
ATOM 841 N N . CYS A 1 100 ? 5.653 -6.440 -5.554 1.00 88.25 100 CYS A N 1
ATOM 842 C CA . CYS A 1 100 ? 6.979 -5.908 -5.903 1.00 88.25 100 CYS A CA 1
ATOM 843 C C . CYS A 1 100 ? 7.915 -5.685 -4.698 1.00 88.25 100 CYS A C 1
ATOM 845 O O . CYS A 1 100 ? 8.784 -4.829 -4.765 1.00 88.25 100 CYS A O 1
ATOM 847 N N . HIS A 1 101 ? 7.804 -6.468 -3.626 1.00 85.50 101 HIS A N 1
ATOM 848 C CA . HIS A 1 101 ? 8.557 -6.340 -2.365 1.00 85.50 101 HIS A CA 1
ATOM 849 C C . HIS A 1 101 ? 8.250 -5.063 -1.572 1.00 85.50 101 HIS A C 1
ATOM 851 O O . HIS A 1 101 ? 7.637 -5.157 -0.511 1.00 85.50 101 HIS A O 1
ATOM 857 N N . ASP A 1 102 ? 8.642 -3.886 -2.059 1.00 88.31 102 ASP A N 1
ATOM 858 C CA . ASP A 1 102 ? 8.529 -2.624 -1.321 1.00 88.31 102 ASP A CA 1
ATOM 859 C C . ASP A 1 102 ? 7.976 -1.462 -2.163 1.00 88.31 102 ASP A C 1
ATOM 861 O O . ASP A 1 102 ? 7.946 -1.507 -3.396 1.00 88.31 102 ASP A O 1
ATOM 865 N N . CYS A 1 103 ? 7.548 -0.402 -1.470 1.00 89.62 103 CYS A N 1
ATOM 866 C CA . CYS A 1 103 ? 7.050 0.844 -2.049 1.00 89.62 103 CYS A CA 1
ATOM 867 C C . CYS A 1 103 ? 7.966 1.417 -3.147 1.00 89.62 103 CYS A C 1
ATOM 869 O O . CYS A 1 103 ? 7.493 1.811 -4.216 1.00 89.62 103 CYS A O 1
ATOM 871 N N . SER A 1 104 ? 9.286 1.428 -2.922 1.00 90.19 104 SER A N 1
ATOM 872 C CA . SER A 1 104 ? 10.245 2.017 -3.870 1.00 90.19 104 SER A CA 1
ATOM 873 C C . SER A 1 104 ? 10.251 1.237 -5.177 1.00 90.19 104 SER A C 1
ATOM 875 O O . SER A 1 104 ? 10.241 1.833 -6.256 1.00 90.19 104 SER A O 1
ATOM 877 N N . LYS A 1 105 ? 10.192 -0.093 -5.089 1.00 91.56 105 LYS A N 1
ATOM 878 C CA . LYS A 1 105 ? 10.160 -0.954 -6.262 1.00 91.56 105 LYS A CA 1
ATOM 879 C C . LYS A 1 105 ? 8.814 -0.910 -6.980 1.00 91.56 105 LYS A C 1
ATOM 881 O O . LYS A 1 105 ? 8.809 -0.911 -8.209 1.00 91.56 105 LYS A O 1
ATOM 886 N N . VAL A 1 106 ? 7.688 -0.789 -6.269 1.00 93.81 106 VAL A N 1
ATOM 887 C CA . VAL A 1 106 ? 6.377 -0.529 -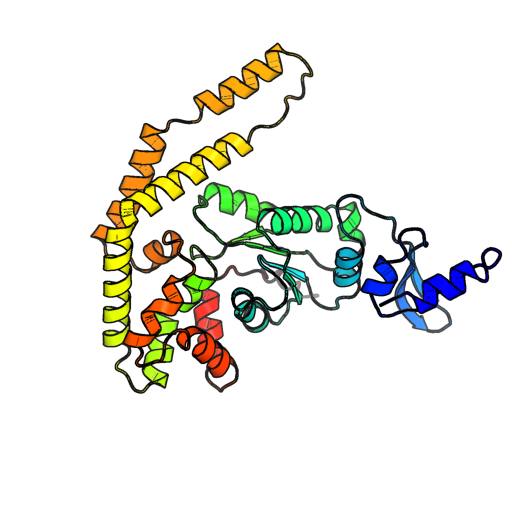6.902 1.00 93.81 106 VAL A CA 1
ATOM 888 C C . VAL A 1 106 ? 6.426 0.761 -7.723 1.00 93.81 106 VAL A C 1
ATOM 890 O O . VAL A 1 106 ? 6.014 0.764 -8.886 1.00 93.81 106 VAL A O 1
ATOM 893 N N . ILE A 1 107 ? 6.967 1.843 -7.153 1.00 92.62 107 ILE A N 1
ATOM 894 C CA . ILE A 1 107 ? 7.115 3.136 -7.837 1.00 92.62 107 ILE A CA 1
ATOM 895 C C . ILE A 1 107 ? 8.016 2.995 -9.070 1.00 92.62 107 ILE A C 1
ATOM 897 O O . ILE A 1 107 ? 7.641 3.429 -10.161 1.00 92.62 107 ILE A O 1
ATOM 901 N N . GLU A 1 108 ? 9.189 2.382 -8.905 1.00 92.19 108 GLU A N 1
ATOM 902 C CA . GLU A 1 108 ? 10.171 2.175 -9.971 1.00 92.19 108 GLU A CA 1
ATOM 903 C C . GLU A 1 108 ? 9.571 1.364 -11.125 1.00 92.19 108 GLU A C 1
ATOM 905 O O . GLU A 1 108 ? 9.584 1.820 -12.266 1.00 92.19 108 GLU A O 1
ATOM 910 N N . MET A 1 109 ? 8.980 0.199 -10.841 1.00 92.50 109 MET A N 1
ATOM 911 C CA . MET A 1 109 ? 8.399 -0.668 -11.869 1.00 92.50 109 MET A CA 1
ATOM 912 C C . MET A 1 109 ? 7.219 0.006 -12.561 1.00 92.50 109 MET A C 1
ATOM 914 O O . MET A 1 109 ? 7.146 -0.002 -13.788 1.00 92.50 109 MET A O 1
ATOM 918 N N . THR A 1 110 ? 6.329 0.660 -11.812 1.00 93.38 110 THR A N 1
ATOM 919 C CA . THR A 1 110 ? 5.193 1.370 -12.414 1.00 93.38 110 THR A CA 1
ATOM 920 C C . THR A 1 110 ? 5.672 2.440 -13.395 1.00 93.38 110 THR A C 1
ATOM 922 O O . THR A 1 110 ? 5.157 2.520 -14.510 1.00 93.38 110 THR A O 1
ATOM 925 N N . LYS A 1 111 ? 6.693 3.228 -13.036 1.00 91.38 111 LYS A N 1
ATOM 926 C CA . LYS A 1 111 ? 7.270 4.240 -13.934 1.00 91.38 111 LYS A CA 1
ATOM 927 C C . LYS A 1 111 ? 7.974 3.611 -15.139 1.00 91.38 111 LYS A C 1
ATOM 929 O O . LYS A 1 111 ? 7.751 4.059 -16.262 1.00 91.38 111 LYS A O 1
ATOM 934 N N . SER A 1 112 ? 8.769 2.563 -14.928 1.00 90.31 112 SER A N 1
ATOM 935 C CA . SER A 1 112 ? 9.522 1.885 -15.992 1.00 90.31 112 SER A CA 1
ATOM 936 C C . SER A 1 112 ? 8.610 1.249 -17.042 1.00 90.31 112 SER A C 1
ATOM 938 O O . SER A 1 112 ? 8.834 1.432 -18.236 1.00 90.31 112 SER A O 1
ATOM 940 N N . PHE A 1 113 ? 7.539 0.566 -16.630 1.00 89.81 113 PHE A N 1
ATOM 941 C CA . PHE A 1 113 ? 6.592 -0.032 -17.574 1.00 89.81 113 PHE A CA 1
ATOM 942 C C . PHE A 1 113 ? 5.706 1.000 -18.284 1.00 89.81 113 PHE A C 1
ATOM 944 O O . PHE A 1 113 ? 5.343 0.809 -19.440 1.00 89.81 113 PHE A O 1
ATOM 951 N N . ASN A 1 114 ? 5.382 2.123 -17.637 1.00 89.19 114 ASN A N 1
ATOM 952 C CA . ASN A 1 114 ? 4.631 3.198 -18.291 1.00 89.19 114 ASN A CA 1
ATOM 953 C C . ASN A 1 114 ? 5.498 4.117 -19.167 1.00 89.19 114 ASN A C 1
ATOM 955 O O . ASN A 1 114 ? 4.951 4.997 -19.832 1.00 89.19 114 ASN A O 1
ATOM 959 N N . ASN A 1 115 ? 6.820 3.921 -19.210 1.00 87.38 115 ASN A N 1
ATOM 960 C CA . ASN A 1 115 ? 7.683 4.603 -20.168 1.00 87.38 115 ASN A CA 1
ATOM 961 C C . ASN A 1 115 ? 7.268 4.241 -21.603 1.00 87.38 115 ASN A C 1
ATOM 963 O O . ASN A 1 115 ? 7.027 3.074 -21.905 1.00 87.38 115 ASN A O 1
ATOM 967 N N . GLU A 1 116 ? 7.242 5.221 -22.507 1.00 82.81 116 GLU A N 1
ATOM 968 C CA . GLU A 1 116 ? 6.797 5.050 -23.898 1.00 82.81 116 GLU A CA 1
ATOM 969 C C . GLU A 1 116 ? 7.498 3.896 -24.643 1.00 82.81 116 GLU A C 1
ATOM 971 O O . GLU A 1 116 ? 6.877 3.221 -25.467 1.00 82.81 116 GLU A O 1
ATOM 976 N N . ARG A 1 117 ? 8.764 3.589 -24.323 1.00 81.62 117 ARG A N 1
ATOM 977 C CA . ARG A 1 117 ? 9.477 2.439 -24.907 1.00 81.62 117 ARG A CA 1
ATOM 978 C C . ARG A 1 117 ? 8.787 1.108 -24.584 1.00 81.62 117 ARG A C 1
ATOM 980 O O . ARG A 1 117 ? 8.594 0.286 -25.480 1.00 81.62 117 ARG A O 1
ATOM 987 N N . ILE A 1 118 ? 8.422 0.902 -23.319 1.00 81.94 118 ILE A N 1
ATOM 988 C CA . ILE A 1 118 ? 7.871 -0.361 -22.805 1.00 81.94 118 ILE A CA 1
ATOM 989 C C . ILE A 1 118 ? 6.354 -0.408 -22.956 1.00 81.94 118 ILE A C 1
ATOM 991 O O . ILE A 1 118 ? 5.799 -1.448 -23.305 1.00 81.94 118 ILE A O 1
ATOM 995 N N . LYS A 1 119 ? 5.685 0.734 -22.810 1.00 80.44 119 LYS A N 1
ATOM 996 C CA . LYS A 1 119 ? 4.236 0.869 -22.955 1.00 80.44 119 LYS A CA 1
ATOM 997 C C . LYS A 1 119 ? 3.731 0.398 -24.317 1.00 80.44 119 LYS A C 1
ATOM 999 O O . LYS A 1 119 ? 2.674 -0.205 -24.403 1.00 80.44 119 LYS A O 1
ATOM 1004 N N . ASN A 1 120 ? 4.518 0.568 -25.381 1.00 78.25 120 ASN A N 1
ATOM 1005 C CA . ASN A 1 120 ? 4.195 0.042 -26.714 1.00 78.25 120 ASN A CA 1
ATOM 1006 C C . ASN A 1 120 ? 4.311 -1.494 -26.835 1.00 78.25 120 ASN A C 1
ATOM 1008 O O . ASN A 1 120 ? 4.006 -2.073 -27.881 1.00 78.25 120 ASN A O 1
ATOM 1012 N N . MET A 1 121 ? 4.797 -2.179 -25.798 1.00 76.38 121 MET A N 1
ATOM 1013 C CA . MET A 1 121 ? 4.938 -3.636 -25.751 1.00 76.38 121 MET A CA 1
ATOM 1014 C C . MET A 1 121 ? 3.729 -4.316 -25.101 1.00 76.38 121 MET A C 1
ATOM 1016 O O . MET A 1 121 ? 3.446 -5.464 -25.436 1.00 76.38 121 MET A O 1
ATOM 1020 N N . HIS A 1 122 ? 2.976 -3.621 -24.247 1.00 76.25 122 HIS A N 1
ATOM 1021 C CA . HIS A 1 122 ? 1.784 -4.154 -23.586 1.00 76.25 122 HIS A CA 1
ATOM 1022 C C . HIS A 1 122 ? 0.556 -3.275 -23.835 1.00 76.25 122 HIS A C 1
ATOM 1024 O O . HIS A 1 122 ? 0.639 -2.067 -23.985 1.00 76.25 122 HIS A O 1
ATOM 1030 N N . ASN A 1 123 ? -0.633 -3.872 -23.846 1.00 67.12 123 ASN A N 1
ATOM 1031 C CA . ASN A 1 123 ? -1.858 -3.150 -24.213 1.00 67.12 123 ASN A CA 1
ATOM 1032 C C . ASN A 1 123 ? -2.528 -2.419 -23.027 1.00 67.12 123 ASN A C 1
ATOM 1034 O O . ASN A 1 123 ? -3.650 -1.936 -23.164 1.00 67.12 123 ASN A O 1
ATOM 1038 N N . TYR A 1 124 ? -1.890 -2.375 -21.855 1.00 73.56 124 TYR A N 1
ATOM 1039 C CA . TYR A 1 124 ? -2.499 -1.876 -20.616 1.00 73.56 124 TYR A CA 1
ATOM 1040 C C . TYR A 1 124 ? -1.704 -0.730 -19.999 1.00 73.56 124 TYR A C 1
ATOM 1042 O O . TYR A 1 124 ? -0.483 -0.780 -19.976 1.00 73.56 124 TYR A O 1
ATOM 1050 N N . SER A 1 125 ? -2.381 0.271 -19.433 1.00 75.88 125 SER A N 1
ATOM 1051 C CA . SER A 1 125 ? -1.727 1.202 -18.507 1.00 75.88 125 SER A CA 1
ATOM 1052 C C . SER A 1 125 ? -1.479 0.464 -17.198 1.00 75.88 125 SER A C 1
ATOM 1054 O O . SER A 1 125 ? -2.438 0.066 -16.532 1.00 75.88 125 SER A O 1
ATOM 1056 N N . ILE A 1 126 ? -0.212 0.251 -16.846 1.00 90.12 126 ILE A N 1
ATOM 1057 C CA . ILE A 1 126 ? 0.133 -0.412 -15.588 1.00 90.12 126 ILE A CA 1
ATOM 1058 C C . ILE A 1 126 ? -0.062 0.581 -14.450 1.00 90.12 126 ILE A C 1
ATOM 1060 O O . ILE A 1 126 ? 0.204 1.772 -14.609 1.00 90.12 126 ILE A O 1
ATOM 1064 N N . LYS A 1 127 ? -0.558 0.106 -13.313 1.00 94.81 127 LYS A N 1
ATOM 1065 C CA . LYS A 1 127 ? -0.787 0.939 -12.131 1.00 94.81 127 LYS A CA 1
ATOM 1066 C C . LYS A 1 127 ? 0.012 0.399 -10.959 1.00 94.81 127 LYS A C 1
ATOM 1068 O O . LYS A 1 127 ? 0.253 -0.805 -10.882 1.00 94.81 127 LYS A O 1
ATOM 1073 N N . GLY A 1 128 ? 0.397 1.291 -10.060 1.00 95.69 128 GLY A N 1
ATOM 1074 C CA . GLY A 1 128 ? 0.978 0.950 -8.767 1.00 95.69 128 GLY A CA 1
ATOM 1075 C C . GLY A 1 128 ? -0.011 1.257 -7.653 1.00 95.69 128 GLY A C 1
ATOM 1076 O O . GLY A 1 128 ? -0.745 2.239 -7.742 1.00 95.69 128 GLY A O 1
ATOM 1077 N N . LE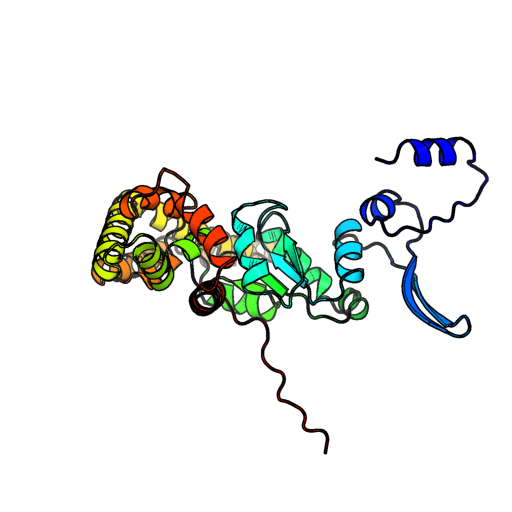U A 1 129 ? -0.034 0.435 -6.613 1.00 95.25 129 LEU A N 1
ATOM 1078 C CA . LEU A 1 129 ? -0.744 0.698 -5.370 1.00 95.25 129 LEU A CA 1
ATOM 1079 C C . LEU A 1 129 ? 0.222 0.522 -4.204 1.00 95.25 129 LEU A C 1
ATOM 1081 O O . LEU A 1 129 ? 0.802 -0.549 -4.031 1.00 95.25 129 LEU A O 1
ATOM 1085 N N . ILE A 1 130 ? 0.381 1.589 -3.434 1.00 94.19 130 ILE A N 1
ATOM 1086 C CA . ILE A 1 130 ? 1.286 1.659 -2.290 1.00 94.19 130 ILE A CA 1
ATOM 1087 C C . ILE A 1 130 ? 0.519 2.007 -1.014 1.00 94.19 130 ILE A C 1
ATOM 1089 O O . ILE A 1 130 ? -0.582 2.575 -1.060 1.00 94.19 130 ILE A O 1
ATOM 1093 N N . ASP A 1 131 ? 1.108 1.670 0.126 1.00 93.06 131 ASP A N 1
ATOM 1094 C CA . ASP A 1 131 ? 0.617 2.107 1.424 1.00 93.06 131 ASP A CA 1
ATOM 1095 C C . ASP A 1 131 ? 0.758 3.631 1.538 1.00 93.06 131 ASP A C 1
ATOM 1097 O O . ASP A 1 131 ? 1.674 4.254 0.991 1.00 93.06 131 ASP A O 1
ATOM 1101 N N . ARG A 1 132 ? -0.188 4.266 2.235 1.00 92.25 132 ARG A N 1
ATOM 1102 C CA . ARG A 1 132 ? -0.152 5.719 2.439 1.00 92.25 132 ARG A CA 1
ATOM 1103 C C . ARG A 1 132 ? 0.981 6.116 3.376 1.00 92.25 132 ARG A C 1
ATOM 1105 O O . ARG A 1 132 ? 1.537 7.205 3.254 1.00 92.25 132 ARG A O 1
ATOM 1112 N N . ASP A 1 133 ? 1.281 5.255 4.341 1.00 90.62 133 ASP A N 1
ATOM 1113 C CA . ASP A 1 133 ? 2.172 5.505 5.458 1.00 90.62 133 ASP A CA 1
ATOM 1114 C C . ASP A 1 133 ? 1.899 6.870 6.120 1.00 90.62 133 ASP A C 1
ATOM 1116 O O . ASP A 1 133 ? 0.859 7.087 6.734 1.00 90.62 133 ASP A O 1
ATOM 1120 N N . TYR A 1 134 ? 2.841 7.805 5.982 1.00 89.56 134 TYR A N 1
ATOM 1121 C CA . TYR A 1 134 ? 2.777 9.169 6.488 1.00 89.56 134 TYR A CA 1
ATOM 1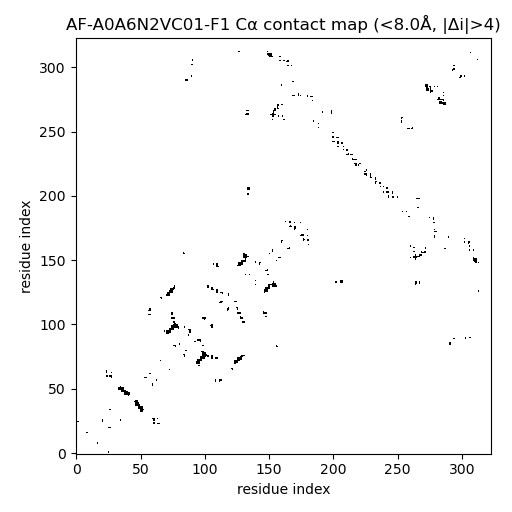122 C C . TYR A 1 134 ? 2.835 10.190 5.344 1.00 89.56 134 TYR A C 1
ATOM 1124 O O . TYR A 1 134 ? 3.229 11.334 5.571 1.00 89.56 134 TYR A O 1
ATOM 1132 N N . MET A 1 135 ? 2.503 9.775 4.114 1.00 89.25 135 MET A N 1
ATOM 1133 C CA . MET A 1 135 ? 2.582 10.644 2.944 1.00 89.25 135 MET A CA 1
ATOM 1134 C C . MET A 1 135 ? 1.623 11.825 3.052 1.00 89.25 135 MET A C 1
ATOM 1136 O O . MET A 1 135 ? 0.483 11.720 3.529 1.00 89.25 135 MET A O 1
ATOM 1140 N N . THR A 1 136 ? 2.096 12.970 2.572 1.00 85.50 136 THR A N 1
ATOM 1141 C CA . THR A 1 136 ? 1.276 14.178 2.470 1.00 85.50 136 THR A CA 1
ATOM 1142 C C . THR A 1 136 ? 0.350 14.107 1.253 1.00 85.50 136 THR A C 1
ATOM 1144 O O . THR A 1 136 ? 0.621 13.406 0.284 1.00 85.50 136 THR A O 1
ATOM 1147 N N . GLU A 1 137 ? -0.740 14.878 1.251 1.00 87.00 137 GLU A N 1
ATOM 1148 C CA . GLU A 1 137 ? -1.640 14.949 0.083 1.00 87.00 137 GLU A CA 1
ATOM 1149 C C . GLU A 1 137 ? -0.932 15.440 -1.192 1.00 87.00 137 GLU A C 1
ATOM 1151 O O . GLU A 1 137 ? -1.273 15.031 -2.304 1.00 87.00 137 GLU A O 1
ATOM 1156 N N . ALA A 1 138 ? 0.085 16.294 -1.039 1.00 85.19 138 ALA A N 1
ATOM 1157 C CA . ALA A 1 138 ? 0.897 16.770 -2.154 1.00 85.19 138 ALA A CA 1
ATOM 1158 C C . ALA A 1 138 ? 1.742 15.637 -2.762 1.00 85.19 138 ALA A C 1
ATOM 1160 O O . ALA A 1 138 ? 1.794 15.492 -3.982 1.00 85.19 138 ALA A O 1
ATOM 1161 N N . GLU A 1 139 ? 2.352 14.800 -1.917 1.00 88.38 139 GLU A N 1
ATOM 1162 C CA . GLU A 1 139 ? 3.094 13.609 -2.348 1.00 88.38 139 GLU A CA 1
ATOM 1163 C C . GLU A 1 139 ? 2.182 12.607 -3.059 1.00 88.38 139 GLU A C 1
ATOM 1165 O O . GLU A 1 139 ? 2.507 12.143 -4.152 1.00 88.38 139 GLU A O 1
ATOM 1170 N N . ILE A 1 140 ? 1.012 12.325 -2.479 1.00 91.38 140 ILE A N 1
ATOM 1171 C CA . ILE A 1 140 ? 0.007 11.421 -3.058 1.00 91.38 140 ILE A CA 1
ATOM 1172 C C . ILE A 1 140 ? -0.416 11.905 -4.450 1.00 91.38 140 ILE A C 1
ATOM 1174 O O . ILE A 1 140 ? -0.477 11.115 -5.392 1.00 91.38 140 ILE A O 1
ATOM 1178 N N . SER A 1 141 ? -0.660 13.209 -4.601 1.00 90.56 141 SER A N 1
ATOM 1179 C CA . SER A 1 141 ? -1.046 13.804 -5.885 1.00 90.56 141 SER A CA 1
ATOM 1180 C C . SER A 1 141 ? 0.053 13.648 -6.944 1.00 90.56 141 SER A C 1
ATOM 1182 O O . SER A 1 141 ? -0.240 13.260 -8.072 1.00 90.56 141 SER A O 1
ATOM 1184 N N . CYS A 1 142 ? 1.318 13.855 -6.568 1.00 89.06 142 CYS A N 1
ATOM 1185 C CA . CYS A 1 142 ? 2.472 13.663 -7.452 1.00 89.06 142 CYS A CA 1
ATOM 1186 C C . CYS A 1 142 ? 2.614 12.200 -7.916 1.00 89.06 142 CYS A C 1
ATOM 1188 O O . CYS A 1 142 ? 2.843 11.925 -9.095 1.00 89.06 142 CYS A O 1
ATOM 1190 N N . TYR A 1 143 ? 2.424 11.229 -7.016 1.00 92.19 143 TYR A N 1
ATOM 1191 C CA . TYR A 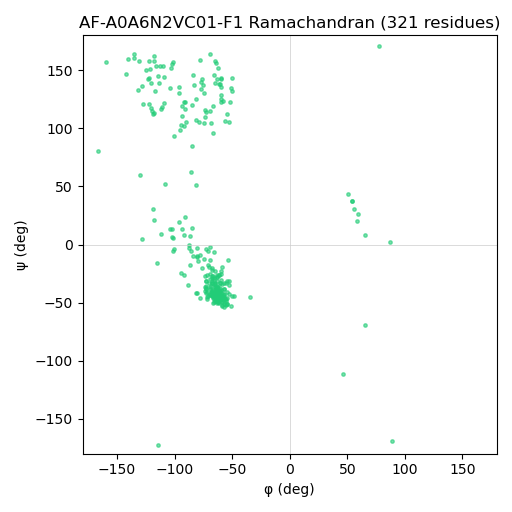1 143 ? 2.437 9.812 -7.393 1.00 92.19 143 TYR A CA 1
ATOM 1192 C C . TYR A 1 143 ? 1.279 9.443 -8.321 1.00 92.19 143 TYR A C 1
ATOM 1194 O O . TYR A 1 143 ? 1.479 8.688 -9.280 1.00 92.19 143 TYR A O 1
ATOM 1202 N N . LYS A 1 144 ? 0.101 10.035 -8.106 1.00 92.31 144 LYS A N 1
ATOM 1203 C CA . LYS A 1 144 ? -1.078 9.804 -8.945 1.00 92.31 144 LYS A CA 1
ATOM 1204 C C . LYS A 1 144 ? -0.845 10.203 -10.403 1.00 92.31 144 LYS A C 1
ATOM 1206 O O . LYS A 1 144 ? -1.270 9.469 -11.292 1.00 92.31 144 LYS A O 1
ATOM 1211 N N . GLU A 1 145 ? -0.105 11.283 -10.663 1.00 89.88 145 GLU A N 1
ATOM 1212 C CA . GLU A 1 145 ? 0.303 11.684 -12.024 1.00 89.88 145 GLU A CA 1
ATOM 1213 C C . GLU A 1 145 ? 1.147 10.612 -12.736 1.00 89.88 145 GLU A C 1
ATOM 1215 O O . GLU A 1 145 ? 1.149 10.521 -13.961 1.00 89.88 145 GLU A O 1
ATOM 1220 N N . SER A 1 146 ? 1.831 9.755 -11.973 1.00 89.88 146 SER A N 1
ATOM 1221 C CA . SER A 1 146 ? 2.624 8.626 -12.474 1.00 89.88 146 SER A CA 1
ATOM 1222 C C . SER A 1 146 ? 1.863 7.287 -12.468 1.00 89.88 146 SER A C 1
ATOM 1224 O O . SER A 1 146 ? 2.502 6.236 -12.503 1.00 89.88 146 SER A O 1
ATOM 1226 N N . ASN A 1 147 ? 0.522 7.294 -12.411 1.00 93.25 147 ASN A N 1
ATOM 1227 C CA . ASN A 1 147 ? -0.332 6.100 -12.269 1.00 93.25 147 ASN A CA 1
ATOM 1228 C C . ASN A 1 147 ? -0.061 5.272 -10.995 1.00 93.25 147 ASN A C 1
ATOM 1230 O O . ASN A 1 147 ? -0.302 4.060 -10.969 1.00 93.25 147 ASN A O 1
ATOM 1234 N N . ILE A 1 148 ? 0.445 5.910 -9.938 1.00 95.38 148 ILE A N 1
ATOM 1235 C CA . ILE A 1 148 ? 0.692 5.281 -8.638 1.00 95.38 148 ILE A CA 1
ATOM 1236 C C . ILE A 1 148 ? -0.333 5.824 -7.649 1.00 95.38 148 ILE A C 1
ATOM 1238 O O . ILE A 1 148 ? -0.436 7.026 -7.428 1.00 95.38 148 ILE A O 1
ATOM 1242 N N . TYR A 1 149 ? -1.108 4.928 -7.063 1.00 95.69 149 TYR A N 1
ATOM 1243 C CA . TYR A 1 149 ? -2.201 5.252 -6.163 1.00 95.69 149 TYR A CA 1
ATOM 1244 C C . TYR A 1 149 ? -1.838 4.840 -4.742 1.00 95.69 149 TYR A C 1
ATOM 1246 O O . TYR A 1 149 ? -1.072 3.902 -4.535 1.00 95.69 149 TYR A O 1
ATOM 1254 N N . THR A 1 150 ? -2.422 5.517 -3.762 1.00 94.75 150 THR A N 1
ATOM 1255 C CA . THR A 1 150 ? -2.231 5.206 -2.345 1.00 94.75 150 THR A CA 1
ATOM 1256 C C . THR A 1 150 ? -3.546 4.763 -1.720 1.00 94.75 150 THR A C 1
ATOM 1258 O O . THR A 1 150 ? -4.624 5.158 -2.175 1.00 94.75 150 THR A O 1
ATOM 1261 N N . LEU A 1 151 ? -3.475 3.958 -0.663 1.00 93.81 151 LEU A N 1
ATOM 1262 C CA . LEU A 1 151 ? -4.640 3.668 0.176 1.00 93.81 151 LEU A CA 1
ATOM 1263 C C . LEU A 1 151 ? -5.143 4.936 0.890 1.00 93.81 151 LEU A C 1
ATOM 1265 O O . LEU A 1 151 ? -4.379 5.872 1.127 1.00 93.81 151 LEU A O 1
ATOM 1269 N N . ASP A 1 152 ? -6.423 4.959 1.277 1.00 93.12 152 ASP A N 1
ATOM 1270 C CA . ASP A 1 152 ? -6.973 6.018 2.141 1.00 93.12 152 ASP A CA 1
ATOM 1271 C C . ASP A 1 152 ? -6.874 5.667 3.639 1.00 93.12 152 ASP A C 1
ATOM 1273 O O . ASP A 1 152 ? -7.631 6.154 4.475 1.00 93.12 152 ASP A O 1
ATOM 1277 N N . VAL A 1 153 ? -5.929 4.790 3.973 1.00 94.25 153 VAL A N 1
ATOM 1278 C CA . VAL A 1 153 ? -5.535 4.370 5.322 1.00 94.25 153 VAL A CA 1
ATOM 1279 C C . VAL A 1 153 ? -4.010 4.230 5.359 1.00 94.25 153 VAL A C 1
ATOM 1281 O O . VAL A 1 153 ? -3.396 4.101 4.303 1.00 94.25 153 VAL A O 1
ATOM 1284 N N . ALA A 1 154 ? -3.399 4.261 6.547 1.00 93.25 154 ALA A N 1
ATOM 1285 C CA . ALA A 1 154 ? -1.941 4.265 6.703 1.00 93.25 154 ALA A CA 1
ATOM 1286 C C . ALA A 1 154 ? -1.270 3.052 6.036 1.00 93.25 154 ALA A C 1
ATOM 1288 O O . ALA A 1 154 ? -0.362 3.220 5.233 1.00 93.25 154 ALA A O 1
ATOM 1289 N N . GLU A 1 155 ? -1.742 1.846 6.339 1.00 91.81 155 GLU A N 1
ATOM 1290 C CA . GLU A 1 155 ? -1.213 0.587 5.803 1.00 91.81 155 GLU A CA 1
ATOM 1291 C C . GLU A 1 155 ? -2.379 -0.315 5.372 1.00 91.81 155 GLU A C 1
ATOM 1293 O O . GLU A 1 155 ? -3.512 -0.147 5.840 1.00 91.81 155 GLU A O 1
ATOM 1298 N N . VAL A 1 156 ? -2.125 -1.301 4.514 1.00 91.25 156 VAL A N 1
ATOM 1299 C CA . VAL A 1 156 ? -3.136 -2.288 4.098 1.00 91.25 156 VAL A CA 1
ATOM 1300 C C . VAL A 1 156 ? -3.802 -3.003 5.283 1.00 91.25 156 VAL A C 1
ATOM 1302 O O . VAL A 1 156 ? -4.998 -3.298 5.243 1.00 91.25 156 VAL A O 1
ATOM 1305 N N . GLU A 1 157 ? -3.088 -3.211 6.391 1.00 91.50 157 GLU A N 1
ATOM 1306 C CA . GLU A 1 157 ? -3.621 -3.802 7.618 1.00 91.50 157 GLU A CA 1
ATOM 1307 C C . GLU A 1 157 ? -4.729 -2.946 8.255 1.00 91.50 157 GLU A C 1
ATOM 1309 O O . GLU A 1 157 ? -5.639 -3.472 8.906 1.00 91.50 157 GLU A O 1
ATOM 1314 N N . ASN A 1 158 ? -4.702 -1.629 8.042 1.00 94.31 158 ASN A N 1
ATOM 1315 C CA . ASN A 1 158 ? -5.718 -0.715 8.551 1.00 94.31 158 ASN A CA 1
ATOM 1316 C C . ASN A 1 158 ? -7.059 -0.883 7.819 1.00 94.31 158 ASN A C 1
ATOM 1318 O O . ASN A 1 158 ? -8.093 -0.517 8.376 1.00 94.31 158 ASN A O 1
ATOM 1322 N N . LEU A 1 159 ? -7.092 -1.519 6.640 1.00 94.00 159 LEU A N 1
ATOM 1323 C CA . LEU A 1 159 ? -8.347 -1.859 5.954 1.00 94.00 159 LEU A CA 1
ATOM 1324 C C . LEU A 1 159 ? -9.205 -2.836 6.771 1.00 94.00 159 LEU A C 1
ATOM 1326 O O . LEU A 1 159 ? -10.433 -2.771 6.744 1.00 94.00 159 LEU A O 1
ATOM 1330 N N . TYR A 1 160 ? -8.580 -3.714 7.560 1.00 93.94 160 TYR A N 1
ATOM 1331 C CA . TYR A 1 160 ? -9.308 -4.601 8.470 1.00 93.94 160 TYR A CA 1
ATOM 1332 C C . TYR A 1 160 ? -9.947 -3.843 9.641 1.00 93.94 160 TYR A C 1
ATOM 1334 O O . TYR A 1 160 ? -10.771 -4.407 10.353 1.00 93.94 160 TYR A O 1
ATOM 1342 N N . LEU A 1 161 ? -9.571 -2.588 9.876 1.00 95.81 161 LEU A N 1
ATOM 1343 C CA . LEU A 1 161 ? -10.045 -1.773 10.992 1.00 95.81 161 LEU A CA 1
ATOM 1344 C C . LEU A 1 161 ? -11.133 -0.779 10.570 1.00 95.81 161 LEU A C 1
ATOM 1346 O O . LEU A 1 161 ? -11.566 0.016 11.387 1.00 95.81 161 LEU A O 1
ATOM 1350 N N . ILE A 1 162 ? -11.611 -0.822 9.327 1.00 96.19 162 ILE A N 1
ATOM 1351 C CA . ILE A 1 162 ? -12.719 0.029 8.877 1.00 96.19 162 ILE A CA 1
ATOM 1352 C C . ILE A 1 162 ? -13.984 -0.274 9.699 1.00 96.19 162 ILE A C 1
ATOM 1354 O O . ILE A 1 162 ? -14.315 -1.439 9.937 1.00 96.19 162 ILE A O 1
ATOM 1358 N N . GLU A 1 163 ? -14.717 0.770 10.099 1.00 97.00 163 GLU A N 1
ATOM 1359 C CA . GLU A 1 163 ? -15.925 0.670 10.934 1.00 97.00 163 GLU A CA 1
ATOM 1360 C C . GLU A 1 163 ? -16.934 -0.351 10.388 1.00 97.00 163 GLU A C 1
ATOM 1362 O O . GLU A 1 163 ? -17.336 -1.282 11.091 1.00 97.00 163 GLU A O 1
ATOM 1367 N N . ASP A 1 164 ? -17.295 -0.211 9.113 1.00 96.31 164 ASP A N 1
ATOM 1368 C CA . ASP A 1 164 ? -18.245 -1.087 8.426 1.00 96.31 164 ASP A CA 1
ATOM 1369 C C . ASP A 1 164 ? -17.760 -2.554 8.387 1.00 96.31 164 ASP A C 1
ATOM 1371 O O . ASP A 1 164 ? -18.576 -3.473 8.469 1.00 96.31 164 ASP A O 1
ATOM 1375 N N . ILE A 1 165 ? -16.443 -2.799 8.309 1.00 96.31 165 ILE A N 1
ATOM 1376 C CA . ILE A 1 165 ? -15.866 -4.154 8.349 1.00 96.31 165 ILE A CA 1
ATOM 1377 C C . ILE A 1 165 ? -15.979 -4.743 9.756 1.00 96.31 165 ILE A C 1
ATOM 1379 O O . ILE A 1 165 ? -16.439 -5.876 9.909 1.00 96.31 165 ILE A O 1
ATOM 1383 N N . ILE A 1 166 ? -15.622 -3.973 10.787 1.00 97.19 166 ILE A N 1
ATOM 1384 C CA . ILE A 1 166 ? -15.735 -4.400 12.188 1.00 97.19 166 ILE A CA 1
ATOM 1385 C C . ILE A 1 166 ? -17.188 -4.747 12.517 1.00 97.19 166 ILE A C 1
ATOM 1387 O O . ILE A 1 166 ? -17.456 -5.804 13.092 1.00 97.19 166 ILE A O 1
ATOM 1391 N N . LYS A 1 167 ? -18.133 -3.891 12.114 1.00 97.38 167 LYS A N 1
ATOM 1392 C CA . LYS A 1 167 ? -19.571 -4.114 12.305 1.00 97.38 167 LYS A CA 1
ATOM 1393 C C . LYS A 1 167 ? -20.047 -5.381 11.604 1.00 97.38 167 LYS A C 1
ATOM 1395 O O . LYS A 1 167 ? -20.731 -6.192 12.217 1.00 97.38 167 LYS A O 1
ATOM 1400 N N . LEU A 1 168 ? -19.627 -5.599 10.360 1.00 96.44 168 LEU A N 1
ATOM 1401 C CA . LEU A 1 168 ? -19.985 -6.790 9.590 1.00 96.44 168 LEU A CA 1
ATOM 1402 C C . LEU A 1 168 ? -19.442 -8.082 10.229 1.00 96.44 168 LEU A C 1
ATOM 1404 O O . LEU A 1 168 ? -20.112 -9.117 10.219 1.00 96.44 168 LEU A O 1
ATOM 1408 N N . VAL A 1 169 ? -18.246 -8.038 10.824 1.00 96.25 169 VAL A N 1
ATOM 1409 C CA . VAL A 1 169 ? -17.703 -9.181 11.573 1.00 96.25 169 VAL A CA 1
ATOM 1410 C C . VAL A 1 169 ? -18.429 -9.378 12.905 1.00 96.25 169 VAL A C 1
ATOM 1412 O O . VAL A 1 169 ? -18.700 -10.521 13.270 1.00 96.25 169 VAL A O 1
ATOM 1415 N N . ALA A 1 170 ? -18.791 -8.303 13.606 1.00 97.12 170 ALA A N 1
ATOM 1416 C CA . ALA A 1 170 ? -19.593 -8.376 14.826 1.00 97.12 170 ALA A CA 1
ATOM 1417 C C . ALA A 1 170 ? -20.965 -9.025 14.562 1.00 97.12 170 ALA A C 1
ATOM 1419 O O . ALA A 1 170 ? -21.319 -9.978 15.253 1.00 97.12 170 ALA A O 1
ATOM 1420 N N . GLU A 1 171 ? -21.668 -8.610 13.498 1.00 96.06 171 GLU A N 1
ATOM 1421 C CA . GLU A 1 171 ? -22.914 -9.244 13.032 1.00 96.06 171 GLU A CA 1
ATOM 1422 C C . GLU A 1 171 ? -22.712 -10.749 12.786 1.00 96.06 171 GLU A C 1
ATOM 1424 O O . GLU A 1 171 ? -23.498 -11.581 13.236 1.00 96.06 171 GLU A O 1
ATOM 1429 N N . ASN A 1 172 ? -21.620 -11.124 12.109 1.00 95.12 172 ASN A N 1
ATOM 1430 C CA . ASN A 1 172 ? -21.293 -12.526 11.844 1.00 95.12 172 ASN A CA 1
ATOM 1431 C C . ASN A 1 172 ? -21.042 -13.346 13.119 1.00 95.12 172 ASN A C 1
ATOM 1433 O O . ASN A 1 172 ? -21.258 -14.554 13.105 1.00 95.12 172 ASN A O 1
ATOM 1437 N N . GLN A 1 173 ? -20.576 -12.706 14.191 1.00 94.62 173 GLN A N 1
ATOM 1438 C CA . GLN A 1 173 ? -20.340 -13.328 15.494 1.00 94.62 173 GLN A CA 1
ATOM 1439 C C . GLN A 1 173 ? -21.541 -13.238 16.442 1.00 94.62 173 GLN A C 1
ATOM 1441 O O . GLN A 1 173 ? -21.409 -13.590 17.613 1.00 94.62 173 GLN A O 1
ATOM 1446 N N . ALA A 1 174 ? -22.699 -12.775 15.954 1.00 96.06 174 ALA A N 1
ATOM 1447 C CA . ALA A 1 174 ? -23.882 -12.511 16.770 1.00 96.06 174 ALA A CA 1
ATOM 1448 C C . ALA A 1 174 ? -23.593 -11.566 17.958 1.00 96.06 174 ALA A C 1
ATOM 1450 O O . ALA A 1 174 ? -24.119 -11.744 19.056 1.00 96.06 174 ALA A O 1
ATOM 1451 N N . LEU A 1 175 ? -22.731 -10.570 17.734 1.00 96.69 175 LEU A N 1
ATOM 1452 C CA . LEU A 1 175 ? -22.436 -9.479 18.663 1.00 96.69 175 LEU A CA 1
ATOM 1453 C C . LEU A 1 175 ? -23.173 -8.206 18.234 1.00 96.69 175 LEU A C 1
ATOM 1455 O O . LEU A 1 175 ? -23.457 -8.019 17.051 1.00 96.69 175 LEU A O 1
ATOM 1459 N N . GLU A 1 176 ? -23.404 -7.291 19.178 1.00 97.62 176 GLU A N 1
ATOM 1460 C CA . GLU A 1 176 ? -23.979 -5.975 18.880 1.00 97.62 176 GLU A CA 1
ATOM 1461 C C . GLU A 1 176 ? -22.982 -5.103 18.089 1.00 97.62 176 GLU A C 1
ATOM 1463 O O . GLU A 1 176 ? -21.926 -4.740 18.629 1.00 97.62 176 GLU A O 1
ATOM 1468 N N . PRO A 1 177 ? -23.268 -4.733 16.821 1.00 97.12 177 PRO A N 1
ATOM 1469 C CA . PRO A 1 177 ? -22.258 -4.142 15.937 1.00 97.12 177 PRO A CA 1
ATOM 1470 C C . PRO A 1 177 ? -21.755 -2.773 16.396 1.00 97.12 177 PRO A C 1
ATOM 1472 O O . PRO A 1 177 ? -20.550 -2.519 16.401 1.00 97.12 177 PRO A O 1
ATOM 1475 N N . ASN A 1 178 ? -22.666 -1.891 16.816 1.00 97.56 178 ASN A N 1
ATOM 1476 C CA . ASN A 1 178 ? -22.313 -0.537 17.254 1.00 97.56 178 ASN A CA 1
ATOM 1477 C C . ASN A 1 178 ? -21.550 -0.544 18.584 1.00 97.56 178 ASN A C 1
ATOM 1479 O O . ASN A 1 178 ? -20.601 0.219 18.756 1.00 97.56 178 ASN A O 1
ATOM 1483 N N . GLU A 1 179 ? -21.930 -1.418 19.518 1.00 97.44 179 GLU A N 1
ATOM 1484 C CA . GLU A 1 179 ? -21.221 -1.556 20.790 1.00 97.44 179 GLU A CA 1
ATOM 1485 C C . GLU A 1 179 ? -19.810 -2.113 20.570 1.00 97.44 179 GLU A C 1
ATOM 1487 O O . GLU A 1 179 ? -18.832 -1.553 21.067 1.00 97.44 179 GLU A O 1
ATOM 1492 N N . THR A 1 180 ? -19.694 -3.162 19.754 1.00 97.62 180 THR A N 1
ATOM 1493 C CA . THR A 1 180 ? -18.411 -3.783 19.411 1.00 97.62 180 THR A CA 1
ATOM 1494 C C . THR A 1 180 ? -17.480 -2.785 18.727 1.00 97.62 180 THR A C 1
ATOM 1496 O O . THR A 1 180 ? -16.316 -2.658 19.111 1.00 97.62 180 THR A O 1
ATOM 1499 N N . PHE A 1 181 ? -17.992 -2.018 17.759 1.00 98.12 181 PHE A N 1
ATOM 1500 C CA . PHE A 1 181 ? -17.217 -0.961 17.116 1.00 98.12 181 PHE A CA 1
ATOM 1501 C C . PHE A 1 181 ? -16.747 0.096 18.119 1.00 98.12 181 PHE A C 1
ATOM 1503 O O . PHE A 1 181 ? -15.571 0.448 18.115 1.00 98.12 181 PHE A O 1
ATOM 1510 N N . ASN A 1 182 ? -17.613 0.556 19.027 1.00 97.81 182 ASN A N 1
ATOM 1511 C CA . ASN A 1 182 ? -17.219 1.519 20.055 1.00 97.81 182 ASN A CA 1
ATOM 1512 C C . ASN A 1 182 ? -16.096 0.981 20.956 1.00 97.81 182 ASN A C 1
ATOM 1514 O O . ASN A 1 182 ? -15.164 1.722 21.269 1.00 97.81 182 ASN A O 1
ATOM 1518 N N . GLN A 1 183 ? -16.126 -0.304 21.325 1.00 97.81 183 GLN A N 1
ATOM 1519 C CA . GLN A 1 183 ? -15.036 -0.938 22.078 1.00 97.81 183 GLN A CA 1
ATOM 1520 C C . GLN A 1 183 ? -13.720 -0.940 21.283 1.00 97.81 183 GLN A C 1
ATOM 1522 O O . GLN A 1 183 ? -12.674 -0.577 21.826 1.00 97.81 183 GLN A O 1
ATOM 1527 N N . VAL A 1 184 ? -13.767 -1.284 19.990 1.00 97.44 184 VAL A N 1
ATOM 1528 C CA . VAL A 1 184 ? -12.595 -1.243 19.098 1.00 97.44 184 VAL A CA 1
ATOM 1529 C C . VAL A 1 184 ? -12.072 0.187 18.933 1.00 97.44 184 VAL A C 1
ATOM 1531 O O . VAL A 1 184 ? -10.875 0.422 19.098 1.00 97.44 184 VAL A O 1
ATOM 1534 N N . LYS A 1 185 ? -12.955 1.159 18.686 1.00 97.88 185 LYS A N 1
ATOM 1535 C CA . LYS A 1 185 ? -12.622 2.583 18.573 1.00 97.88 185 LYS A CA 1
ATOM 1536 C C . LYS A 1 185 ? -11.884 3.074 19.817 1.00 97.88 185 LYS A C 1
ATOM 1538 O O . LYS A 1 185 ? -10.784 3.613 19.704 1.00 97.88 185 LYS A O 1
ATOM 1543 N N . GLN A 1 186 ? -12.432 2.821 21.007 1.00 97.38 186 GLN A N 1
ATOM 1544 C CA . GLN A 1 186 ? -11.793 3.205 22.270 1.00 97.38 186 GLN A CA 1
ATOM 1545 C C . GLN A 1 186 ? -10.453 2.494 22.487 1.00 97.38 186 GLN A C 1
ATOM 1547 O O . GLN A 1 186 ? -9.493 3.113 22.949 1.00 97.38 186 GLN A O 1
ATOM 1552 N N . PHE A 1 187 ? -10.346 1.212 22.130 1.00 97.00 187 PHE A N 1
ATOM 1553 C CA . PHE A 1 187 ? -9.079 0.487 22.188 1.00 97.00 187 PHE A CA 1
ATOM 1554 C C . PHE A 1 187 ? -8.004 1.140 21.302 1.00 97.00 187 PHE A C 1
ATOM 1556 O O . PHE A 1 187 ? -6.894 1.380 21.783 1.00 97.00 187 PHE A O 1
ATOM 1563 N N . LEU A 1 188 ? -8.336 1.486 20.051 1.00 96.94 188 LEU A N 1
ATOM 1564 C CA . LEU A 1 188 ? -7.405 2.129 19.119 1.00 96.94 188 LEU A CA 1
ATOM 1565 C C . LEU A 1 188 ? -6.939 3.494 19.629 1.00 96.94 188 LEU A C 1
ATOM 1567 O O . LEU A 1 188 ? -5.734 3.723 19.680 1.00 96.94 188 LEU A O 1
ATOM 1571 N N . PHE A 1 189 ? -7.850 4.372 20.061 1.00 97.38 189 PHE A N 1
ATOM 1572 C CA . PHE A 1 189 ? -7.475 5.692 20.586 1.00 97.38 189 PHE A CA 1
ATOM 1573 C C . PHE A 1 189 ? -6.609 5.594 21.846 1.00 97.38 189 PHE A C 1
ATOM 1575 O O . PHE A 1 189 ? -5.605 6.298 21.969 1.00 97.38 189 PHE A O 1
ATOM 1582 N N . ASN A 1 190 ? -6.942 4.685 22.766 1.00 96.56 190 ASN A N 1
ATOM 1583 C CA . ASN A 1 190 ? -6.140 4.464 23.968 1.00 96.56 190 ASN A CA 1
ATOM 1584 C C . ASN A 1 190 ? -4.737 3.954 23.638 1.00 96.56 190 ASN A C 1
ATOM 1586 O O . ASN A 1 190 ? -3.763 4.364 24.272 1.00 96.56 190 ASN A O 1
ATOM 1590 N N . LYS A 1 191 ? -4.619 3.065 22.649 1.00 96.06 191 LYS A N 1
ATOM 1591 C CA . LYS A 1 191 ? -3.326 2.547 22.210 1.00 96.06 191 LYS A CA 1
ATOM 1592 C C . LYS A 1 191 ? -2.515 3.609 21.469 1.00 96.06 191 LYS A C 1
ATOM 1594 O O . LYS A 1 191 ? -1.348 3.797 21.800 1.00 96.06 191 LYS A O 1
ATOM 1599 N N . PHE A 1 192 ? -3.148 4.359 20.569 1.00 96.31 192 PHE A N 1
ATOM 1600 C CA . PHE A 1 192 ? -2.524 5.476 19.868 1.00 96.31 192 PHE A CA 1
ATOM 1601 C C . PHE A 1 192 ? -1.983 6.515 20.851 1.00 96.31 192 PHE A C 1
ATOM 1603 O O . PHE A 1 192 ? -0.841 6.928 20.727 1.00 96.31 192 PHE A O 1
ATOM 1610 N N . LYS A 1 193 ? -2.739 6.863 21.902 1.00 95.75 193 LYS A N 1
ATOM 1611 C CA . LYS A 1 193 ? -2.281 7.794 22.946 1.00 95.75 193 LYS A CA 1
ATOM 1612 C C . LYS A 1 193 ? -1.004 7.325 23.657 1.00 95.75 193 LYS A C 1
ATOM 1614 O O . LYS A 1 193 ? -0.182 8.153 24.030 1.00 95.75 193 LYS A O 1
ATOM 1619 N N . ARG A 1 194 ? -0.819 6.012 23.839 1.00 96.50 194 ARG A N 1
ATOM 1620 C CA . ARG A 1 194 ? 0.419 5.439 24.409 1.00 96.50 194 ARG A CA 1
ATOM 1621 C C . ARG A 1 194 ? 1.591 5.477 23.430 1.00 96.50 194 ARG A C 1
ATOM 1623 O O . ARG A 1 194 ? 2.734 5.500 23.864 1.00 96.50 194 ARG A O 1
ATOM 1630 N N . GLU A 1 195 ? 1.305 5.457 22.133 1.00 96.25 195 GLU A N 1
ATOM 1631 C CA . GLU A 1 195 ? 2.290 5.486 21.047 1.00 96.25 195 GLU A CA 1
ATOM 1632 C C . GLU A 1 195 ? 2.371 6.877 20.380 1.00 96.25 195 GLU A C 1
ATOM 1634 O O . GLU A 1 195 ? 2.975 7.008 19.319 1.00 96.25 195 GLU A O 1
ATOM 1639 N N . TYR A 1 196 ? 1.793 7.917 20.996 1.00 96.19 196 TYR A N 1
ATOM 1640 C CA . TYR A 1 196 ? 1.602 9.238 20.388 1.00 96.19 196 TYR A CA 1
ATOM 1641 C C . TYR A 1 196 ? 2.926 9.850 19.922 1.00 96.19 196 TYR A C 1
ATOM 1643 O O . TYR A 1 196 ? 3.073 10.182 18.747 1.00 96.19 196 TYR A O 1
ATOM 1651 N N . ASP A 1 197 ? 3.915 9.937 20.819 1.00 96.50 197 ASP A N 1
ATOM 1652 C CA . ASP A 1 197 ? 5.209 10.559 20.511 1.00 96.50 197 ASP A CA 1
ATOM 1653 C C . ASP A 1 197 ? 5.975 9.770 19.442 1.00 96.50 197 ASP A C 1
ATOM 1655 O O . ASP A 1 197 ? 6.671 10.350 18.609 1.00 96.50 197 ASP A O 1
ATOM 1659 N N . LEU A 1 198 ? 5.811 8.442 19.426 1.00 95.88 198 LEU A N 1
ATOM 1660 C CA . LEU A 1 198 ? 6.401 7.575 18.409 1.00 95.88 198 LEU A CA 1
ATOM 1661 C C . LEU A 1 198 ? 5.798 7.863 17.033 1.00 95.88 198 LEU A C 1
ATOM 1663 O O . LEU A 1 198 ? 6.544 8.011 16.065 1.00 95.88 198 LEU A O 1
ATOM 1667 N N . GLN A 1 199 ? 4.470 7.962 16.938 1.00 95.75 199 GLN A N 1
ATOM 1668 C CA . GLN A 1 199 ? 3.780 8.249 15.678 1.00 95.75 199 GLN A CA 1
ATOM 1669 C C . GLN A 1 199 ? 4.103 9.664 15.185 1.00 95.75 199 GLN A C 1
ATOM 1671 O O . GLN A 1 199 ? 4.469 9.836 14.024 1.00 95.75 199 GLN A O 1
ATOM 1676 N N . LEU A 1 200 ? 4.083 10.663 16.074 1.00 96.31 200 LEU A N 1
ATOM 1677 C CA . LEU A 1 200 ? 4.446 12.044 15.749 1.00 96.31 200 LEU A CA 1
ATOM 1678 C C . LEU A 1 200 ? 5.882 12.151 15.215 1.00 96.31 200 LEU A C 1
ATOM 1680 O O . LEU A 1 200 ? 6.104 12.729 14.150 1.00 96.31 200 LEU A O 1
ATOM 1684 N N . CYS A 1 201 ? 6.855 11.556 15.911 1.00 95.88 201 CYS A N 1
ATOM 1685 C CA . CYS A 1 201 ? 8.247 11.548 15.459 1.00 95.88 201 CYS A CA 1
ATOM 1686 C C . CYS A 1 201 ? 8.418 10.810 14.126 1.00 95.88 201 CYS A C 1
ATOM 1688 O O . CYS A 1 201 ? 9.220 11.235 13.295 1.00 95.88 201 CYS A O 1
ATOM 1690 N N . SER A 1 202 ? 7.666 9.731 13.900 1.00 95.25 202 SER A N 1
ATOM 1691 C CA . SER A 1 202 ? 7.734 8.956 12.656 1.00 95.25 202 SER A CA 1
ATOM 1692 C C . SER A 1 202 ? 7.184 9.740 11.460 1.00 95.25 202 SER A C 1
ATOM 1694 O O . SER A 1 202 ? 7.828 9.755 10.410 1.00 95.25 202 SER A O 1
ATOM 1696 N N . ILE A 1 203 ? 6.076 10.469 11.642 1.00 94.00 203 ILE A N 1
ATOM 1697 C CA . ILE A 1 203 ? 5.527 11.403 10.643 1.00 94.00 203 ILE A CA 1
ATOM 1698 C C . ILE A 1 203 ? 6.561 12.481 10.303 1.00 94.00 203 ILE A C 1
ATOM 1700 O O . ILE A 1 203 ? 6.917 12.654 9.138 1.00 94.00 203 ILE A O 1
ATOM 1704 N N . CYS A 1 204 ? 7.118 13.146 11.321 1.00 94.56 204 CYS A N 1
ATOM 1705 C CA . CYS A 1 204 ? 8.118 14.197 11.116 1.00 94.56 204 CYS A CA 1
ATOM 1706 C C . CYS A 1 204 ? 9.370 13.658 10.409 1.00 94.56 204 CYS A C 1
ATOM 1708 O O . CYS A 1 204 ? 9.886 14.276 9.480 1.00 94.56 204 CYS A O 1
ATOM 1710 N N . SER A 1 205 ? 9.858 12.484 10.825 1.00 94.12 205 SER A N 1
ATOM 1711 C CA . SER A 1 205 ? 11.024 11.838 10.218 1.00 94.12 205 SER A CA 1
ATOM 1712 C C . SER A 1 205 ? 10.780 11.483 8.751 1.00 94.12 205 SER A C 1
ATOM 1714 O O . SER A 1 205 ? 11.680 11.660 7.926 1.00 94.12 205 SER A O 1
ATOM 1716 N N . ARG A 1 206 ? 9.569 11.020 8.407 1.00 92.00 206 ARG A N 1
ATOM 1717 C CA . ARG A 1 206 ? 9.185 10.743 7.019 1.00 92.00 206 ARG A CA 1
ATOM 1718 C C . ARG A 1 206 ? 9.190 12.016 6.182 1.00 92.00 206 ARG A C 1
ATOM 1720 O O . ARG A 1 206 ? 9.802 12.006 5.120 1.00 92.00 206 ARG A O 1
ATOM 1727 N N . GLU A 1 207 ? 8.581 13.094 6.668 1.00 90.75 207 GLU A N 1
ATOM 1728 C CA . GLU A 1 207 ? 8.527 14.367 5.940 1.00 90.75 207 GLU A CA 1
ATOM 1729 C C . GLU A 1 207 ? 9.933 14.945 5.707 1.00 90.75 207 GLU A C 1
ATOM 1731 O O . GLU A 1 207 ? 10.272 15.350 4.594 1.00 90.75 207 GLU A O 1
ATOM 1736 N N . ILE A 1 208 ? 10.800 14.909 6.725 1.00 91.94 208 ILE A N 1
ATOM 1737 C CA . ILE A 1 208 ? 12.204 15.328 6.594 1.00 91.94 208 ILE A CA 1
ATOM 1738 C C . ILE A 1 208 ? 12.922 14.470 5.546 1.00 91.94 208 ILE A C 1
ATOM 1740 O O . ILE A 1 208 ? 13.613 15.000 4.675 1.00 91.94 208 ILE A O 1
ATOM 1744 N N . ARG A 1 209 ? 12.745 13.143 5.597 1.00 91.19 209 ARG A N 1
ATOM 1745 C CA . ARG A 1 209 ? 13.339 12.222 4.621 1.00 91.19 209 ARG A CA 1
ATOM 1746 C C . ARG A 1 209 ? 12.856 12.517 3.205 1.00 91.19 209 ARG A C 1
ATOM 1748 O O . ARG A 1 209 ? 13.682 12.532 2.300 1.00 91.19 209 ARG A O 1
ATOM 1755 N N . HIS A 1 210 ? 11.564 12.774 3.019 1.00 88.00 210 HIS A N 1
ATOM 1756 C CA . HIS A 1 210 ? 11.010 13.112 1.714 1.00 88.00 210 HIS A CA 1
ATOM 1757 C C . HIS A 1 210 ? 11.640 14.396 1.159 1.00 88.00 210 HIS A C 1
ATOM 1759 O O . HIS A 1 210 ? 12.167 14.390 0.048 1.00 88.00 210 HIS A O 1
ATOM 1765 N N . LYS A 1 211 ? 11.705 15.467 1.964 1.00 88.38 211 LYS A N 1
ATOM 1766 C CA . LYS A 1 211 ? 12.365 16.722 1.562 1.00 88.38 211 LYS A CA 1
ATOM 1767 C C . LYS A 1 211 ? 13.829 16.516 1.161 1.00 88.38 211 LYS A C 1
ATOM 1769 O O . LYS A 1 211 ? 14.279 17.118 0.190 1.00 88.38 211 LYS A O 1
ATOM 1774 N N . LEU A 1 212 ? 14.558 15.645 1.862 1.00 89.81 212 LEU A N 1
ATOM 1775 C CA . LEU A 1 212 ? 15.932 15.277 1.501 1.00 89.81 212 LEU A CA 1
ATOM 1776 C C . LEU A 1 212 ? 16.002 14.483 0.186 1.00 89.81 212 LEU A C 1
ATOM 1778 O O . LEU A 1 212 ? 16.886 14.728 -0.630 1.00 89.81 212 LEU A O 1
ATOM 1782 N N . GLN A 1 213 ? 15.069 13.554 -0.040 1.00 85.75 213 GLN A N 1
ATOM 1783 C CA . GLN A 1 213 ? 14.988 12.752 -1.267 1.00 85.75 213 GLN A CA 1
ATOM 1784 C C . GLN A 1 213 ? 14.628 13.577 -2.508 1.00 85.75 213 GLN A C 1
ATOM 1786 O O . GLN A 1 213 ? 14.966 13.175 -3.617 1.00 85.75 213 GLN A O 1
ATOM 1791 N N . CYS A 1 214 ? 14.007 14.746 -2.339 1.00 84.50 214 CYS A N 1
ATOM 1792 C CA . CYS A 1 214 ? 13.753 15.694 -3.426 1.00 84.50 214 CYS A CA 1
ATOM 1793 C C . CYS A 1 214 ? 15.026 16.369 -3.971 1.00 84.50 214 CYS A C 1
ATOM 1795 O O . CYS A 1 214 ? 14.943 17.156 -4.920 1.00 84.50 214 CYS A O 1
ATOM 1797 N N . TYR A 1 215 ? 16.204 16.080 -3.407 1.00 87.69 215 TYR A N 1
ATOM 1798 C CA . TYR A 1 215 ? 17.466 16.499 -3.999 1.00 87.69 215 TYR A CA 1
ATOM 1799 C C . TYR A 1 215 ? 17.623 15.907 -5.404 1.00 87.69 215 TYR A C 1
ATOM 1801 O O . TYR A 1 215 ? 17.639 14.696 -5.613 1.00 87.69 215 TYR A O 1
ATOM 1809 N N . THR A 1 216 ? 17.806 16.794 -6.372 1.00 85.94 216 THR A N 1
ATOM 1810 C CA . THR A 1 216 ? 18.122 16.451 -7.757 1.00 85.94 216 THR A CA 1
ATOM 1811 C C . THR A 1 216 ? 19.447 17.090 -8.129 1.00 85.94 216 THR A C 1
ATOM 1813 O O . THR A 1 216 ? 19.717 18.233 -7.746 1.00 85.94 216 THR A O 1
ATOM 1816 N N . LYS A 1 217 ? 20.285 16.343 -8.857 1.00 87.12 217 LYS A N 1
ATOM 1817 C CA . LYS A 1 217 ? 21.566 16.851 -9.351 1.00 87.12 217 LYS A CA 1
ATOM 1818 C C . LYS A 1 217 ? 21.300 18.074 -10.251 1.00 87.12 217 LYS A C 1
ATOM 1820 O O . LYS A 1 217 ? 20.491 17.947 -11.173 1.00 87.12 217 LYS A O 1
ATOM 1825 N N . PRO A 1 218 ? 21.964 19.220 -10.018 1.00 87.94 218 PRO A N 1
ATOM 1826 C CA . PRO A 1 218 ? 21.833 20.384 -10.887 1.00 87.94 218 PRO A CA 1
ATOM 1827 C C . PRO A 1 218 ? 22.328 20.075 -12.307 1.00 87.94 218 PRO A C 1
ATOM 1829 O O . PRO A 1 218 ? 23.200 19.223 -12.511 1.00 87.94 218 PRO A O 1
ATOM 1832 N N . SER A 1 219 ? 21.765 20.773 -13.296 1.00 89.38 219 SER A N 1
ATOM 1833 C CA . SER A 1 219 ? 22.191 20.687 -14.698 1.00 89.38 219 SER A CA 1
ATOM 1834 C C . SER A 1 219 ? 23.614 21.199 -14.890 1.00 89.38 219 SER A C 1
ATOM 1836 O O . SER A 1 219 ? 24.374 20.641 -15.686 1.00 89.38 219 SER A O 1
ATOM 1838 N N . GLU A 1 220 ? 23.984 22.246 -14.152 1.00 89.25 220 GLU A N 1
ATOM 1839 C CA . GLU A 1 220 ? 25.335 22.781 -14.157 1.00 89.25 220 GLU A CA 1
ATOM 1840 C C . GLU A 1 220 ? 26.258 21.824 -13.392 1.00 89.25 220 GLU A C 1
ATOM 1842 O O . GLU A 1 220 ? 26.123 21.608 -12.189 1.00 89.25 220 GLU A O 1
ATOM 1847 N N . ASN A 1 221 ? 27.223 21.232 -14.095 1.00 90.12 221 ASN A N 1
ATOM 1848 C CA . ASN A 1 221 ? 28.194 20.308 -13.507 1.00 90.12 221 ASN A CA 1
ATOM 1849 C C . ASN A 1 221 ? 29.341 21.065 -12.806 1.00 90.12 221 ASN A C 1
ATOM 1851 O O . ASN A 1 221 ? 30.509 20.809 -13.093 1.00 90.12 221 ASN A O 1
ATOM 1855 N N . THR A 1 222 ? 29.017 22.016 -11.926 1.00 94.81 222 THR A N 1
ATOM 1856 C CA . THR A 1 222 ? 30.000 22.803 -11.163 1.00 94.81 222 THR A CA 1
ATOM 1857 C C . THR A 1 222 ? 29.852 22.587 -9.660 1.00 94.81 222 THR A C 1
ATOM 1859 O O . THR A 1 222 ? 28.801 22.170 -9.170 1.00 94.81 222 THR A O 1
ATOM 1862 N N . MET A 1 223 ? 30.925 22.863 -8.916 1.00 94.06 223 MET A N 1
ATOM 1863 C CA . MET A 1 223 ? 30.931 22.751 -7.456 1.00 94.06 223 MET A CA 1
ATOM 1864 C C . MET A 1 223 ? 29.932 23.728 -6.823 1.00 94.06 223 MET A C 1
ATOM 1866 O O . MET A 1 223 ? 29.161 23.341 -5.951 1.00 94.06 223 MET A O 1
ATOM 1870 N N . GLU A 1 224 ? 29.882 24.963 -7.316 1.00 94.88 224 GLU A N 1
ATOM 1871 C CA . GLU A 1 224 ? 29.022 26.025 -6.792 1.00 94.88 224 GLU A CA 1
ATOM 1872 C C . GLU A 1 224 ? 27.535 25.680 -6.963 1.00 94.88 224 GLU A C 1
ATOM 1874 O O . GLU A 1 224 ? 26.723 25.939 -6.075 1.00 94.88 224 GLU A O 1
ATOM 1879 N N . ALA A 1 225 ? 27.169 25.048 -8.084 1.00 92.62 225 ALA A N 1
ATOM 1880 C CA . ALA A 1 225 ? 25.802 24.597 -8.328 1.00 92.62 225 ALA A CA 1
ATOM 1881 C C . ALA A 1 225 ? 25.402 23.452 -7.384 1.00 92.62 225 ALA A C 1
ATOM 1883 O O . ALA A 1 225 ? 24.275 23.429 -6.880 1.00 92.62 225 ALA A O 1
ATOM 1884 N N . LEU A 1 226 ? 26.325 22.521 -7.102 1.00 92.69 226 LEU A N 1
ATOM 1885 C CA . LEU A 1 226 ? 26.103 21.448 -6.128 1.00 92.69 226 LEU A CA 1
ATOM 1886 C C . LEU A 1 226 ? 25.884 22.008 -4.717 1.00 92.69 226 LEU A C 1
ATOM 1888 O O . LEU A 1 226 ? 24.932 21.597 -4.048 1.00 92.69 226 LEU A O 1
ATOM 1892 N N . GLU A 1 227 ? 26.718 22.957 -4.286 1.00 92.44 227 GLU A N 1
ATOM 1893 C CA . GLU A 1 227 ? 26.598 23.618 -2.981 1.00 92.44 227 GLU A CA 1
ATOM 1894 C C . GLU A 1 227 ? 25.284 24.395 -2.856 1.00 92.44 227 GLU A C 1
ATOM 1896 O O . GLU A 1 227 ? 24.552 24.222 -1.878 1.00 92.44 227 GLU A O 1
ATOM 1901 N N . ALA A 1 228 ? 24.931 25.195 -3.867 1.00 92.19 228 ALA A N 1
ATOM 1902 C CA . ALA A 1 228 ? 23.692 25.967 -3.873 1.00 92.19 228 ALA A CA 1
ATOM 1903 C C . ALA A 1 228 ? 22.451 25.064 -3.788 1.00 92.19 228 ALA A C 1
ATOM 1905 O O . ALA A 1 228 ? 21.526 25.340 -3.016 1.00 92.19 228 ALA A O 1
ATOM 1906 N N . GLN A 1 229 ? 22.438 23.958 -4.538 1.00 91.94 229 GLN A N 1
ATOM 1907 C CA . GLN A 1 229 ? 21.332 23.004 -4.523 1.00 91.94 229 GLN A CA 1
ATOM 1908 C C . GLN A 1 229 ? 21.219 22.276 -3.175 1.00 91.94 229 GLN A C 1
ATOM 1910 O O . GLN A 1 229 ? 20.113 22.115 -2.655 1.00 91.94 229 GLN A O 1
ATOM 1915 N N . ALA A 1 230 ? 22.342 21.875 -2.572 1.00 90.62 230 ALA A N 1
ATOM 1916 C CA . ALA A 1 230 ? 22.346 21.268 -1.242 1.00 90.62 230 ALA A CA 1
ATOM 1917 C C . ALA A 1 230 ? 21.823 22.248 -0.177 1.00 90.62 230 ALA A C 1
ATOM 1919 O O . ALA A 1 230 ? 20.935 21.899 0.606 1.00 90.62 230 ALA A O 1
ATOM 1920 N N . GLN A 1 231 ? 22.297 23.497 -0.196 1.00 91.94 231 GLN A N 1
ATOM 1921 C CA . GLN A 1 231 ? 21.867 24.527 0.749 1.00 91.94 231 GLN A CA 1
ATOM 1922 C C . GLN A 1 231 ? 20.374 24.851 0.607 1.00 91.94 231 GLN A C 1
ATOM 1924 O O . GLN A 1 231 ? 19.689 25.054 1.609 1.00 91.94 231 GLN A O 1
ATOM 1929 N N . LYS A 1 232 ? 19.841 24.852 -0.621 1.00 91.38 232 LYS A N 1
ATOM 1930 C CA . LYS A 1 232 ? 18.409 25.044 -0.885 1.00 91.38 232 LYS A CA 1
ATOM 1931 C C . LYS A 1 232 ? 17.551 23.976 -0.204 1.00 91.38 232 LYS A C 1
ATOM 1933 O O . LYS A 1 232 ? 16.542 24.320 0.409 1.00 91.38 232 LYS A O 1
ATOM 1938 N N . ILE A 1 233 ? 17.951 22.704 -0.284 1.00 91.81 233 ILE A N 1
ATOM 1939 C CA . ILE A 1 233 ? 17.237 21.604 0.382 1.00 91.81 233 ILE A CA 1
ATOM 1940 C C . ILE A 1 233 ? 17.314 21.764 1.900 1.00 91.81 233 ILE A C 1
ATOM 1942 O O . ILE A 1 233 ? 16.273 21.745 2.554 1.00 91.81 233 ILE A O 1
ATOM 1946 N N . VAL A 1 234 ? 18.505 22.000 2.457 1.00 90.19 234 VAL A N 1
ATOM 1947 C CA . VAL A 1 234 ? 18.685 22.184 3.908 1.00 90.19 234 VAL A CA 1
ATOM 1948 C C . VAL A 1 234 ? 17.834 23.345 4.432 1.00 90.19 234 VAL A C 1
ATOM 1950 O O . VAL A 1 234 ? 17.117 23.182 5.415 1.00 90.19 234 VAL A O 1
ATOM 1953 N N . ASN A 1 235 ? 17.821 24.483 3.733 1.00 91.38 235 ASN A N 1
ATOM 1954 C CA . ASN A 1 235 ? 17.031 25.657 4.118 1.00 91.38 235 ASN A CA 1
ATOM 1955 C C . ASN A 1 235 ? 15.511 25.442 4.011 1.00 91.38 235 ASN A C 1
ATOM 1957 O O . ASN A 1 235 ? 14.748 26.182 4.624 1.00 91.38 235 ASN A O 1
ATOM 1961 N N . SER A 1 236 ? 15.052 24.455 3.236 1.00 89.44 236 SER A N 1
ATOM 1962 C CA . SER A 1 236 ? 13.622 24.128 3.100 1.00 89.44 236 SER A CA 1
ATOM 1963 C C . SER A 1 236 ? 13.066 23.270 4.252 1.00 89.44 236 SER A C 1
ATOM 1965 O O . SER A 1 236 ? 11.850 23.048 4.354 1.00 89.44 236 SER A O 1
ATOM 1967 N N . ILE A 1 237 ? 13.949 22.755 5.115 1.00 93.06 237 ILE A N 1
ATOM 1968 C CA . ILE A 1 237 ? 13.609 21.854 6.217 1.00 93.06 237 ILE A CA 1
ATOM 1969 C C . ILE A 1 237 ? 13.569 22.653 7.525 1.00 93.06 237 ILE A C 1
ATOM 1971 O O . ILE A 1 237 ? 14.571 22.802 8.218 1.00 93.06 237 ILE A O 1
ATOM 1975 N N . ASP A 1 238 ? 12.379 23.126 7.892 1.00 93.94 238 ASP A N 1
ATOM 1976 C CA . ASP A 1 238 ? 12.103 23.707 9.209 1.00 93.94 238 ASP A CA 1
ATOM 1977 C C . ASP A 1 238 ? 11.520 22.630 10.141 1.00 93.94 238 ASP A C 1
ATOM 1979 O O . ASP A 1 238 ? 10.334 22.298 10.078 1.00 93.94 238 ASP A O 1
ATOM 1983 N N . ILE A 1 239 ? 12.373 22.043 10.988 1.00 94.31 239 ILE A N 1
ATOM 1984 C CA . ILE A 1 239 ? 11.978 20.965 11.910 1.00 94.31 239 ILE A CA 1
ATOM 1985 C C . ILE A 1 239 ? 10.933 21.443 12.936 1.00 94.31 239 ILE A C 1
ATOM 1987 O O . ILE A 1 239 ? 9.919 20.754 13.082 1.00 94.31 239 ILE A O 1
ATOM 1991 N N . PRO A 1 240 ? 11.109 22.584 13.639 1.00 96.19 240 PRO A N 1
ATOM 1992 C CA . PRO A 1 240 ? 10.071 23.121 14.519 1.00 96.19 240 PRO A CA 1
ATOM 1993 C C . PRO A 1 240 ? 8.712 23.295 13.834 1.00 96.19 240 PRO A C 1
ATOM 1995 O O . PRO A 1 240 ? 7.684 22.945 14.418 1.00 96.19 240 PRO A O 1
ATOM 1998 N N . GLN A 1 241 ? 8.686 23.809 12.604 1.00 95.25 241 GLN A N 1
ATOM 1999 C CA . GLN A 1 241 ? 7.448 23.976 11.851 1.00 95.25 241 GLN A CA 1
ATOM 2000 C C . GLN A 1 241 ? 6.808 22.623 11.513 1.00 95.25 241 GLN A C 1
ATOM 2002 O O . GLN A 1 241 ? 5.626 22.437 11.805 1.00 95.25 241 GLN A O 1
ATOM 2007 N N . ILE A 1 242 ? 7.578 21.676 10.962 1.00 93.75 242 ILE A N 1
ATOM 2008 C CA . ILE A 1 242 ? 7.114 20.313 10.634 1.00 93.75 242 ILE A CA 1
ATOM 2009 C C . ILE A 1 242 ? 6.513 19.639 11.873 1.00 93.75 242 ILE A C 1
ATOM 2011 O O . ILE A 1 242 ? 5.405 19.096 11.826 1.00 93.75 242 ILE A O 1
ATOM 2015 N N . TYR A 1 243 ? 7.214 19.729 13.006 1.00 96.88 243 TYR A N 1
ATOM 2016 C CA . TYR A 1 243 ? 6.774 19.143 14.266 1.00 96.88 243 TYR A CA 1
ATOM 2017 C C . TYR A 1 243 ? 5.468 19.762 14.759 1.00 96.88 243 TYR A C 1
ATOM 2019 O O . TYR A 1 243 ? 4.516 19.044 15.059 1.00 96.88 243 TYR A O 1
ATOM 2027 N N . ASN A 1 244 ? 5.389 21.093 14.814 1.00 97.06 244 ASN A N 1
ATOM 2028 C CA . ASN A 1 244 ? 4.206 21.784 15.322 1.00 97.06 244 ASN A CA 1
ATOM 2029 C C . ASN A 1 244 ? 2.981 21.576 14.424 1.00 97.06 244 ASN A C 1
ATOM 2031 O O . ASN A 1 244 ? 1.884 21.365 14.939 1.00 97.06 244 ASN A O 1
ATOM 2035 N N . GLN A 1 245 ? 3.153 21.580 13.100 1.00 94.44 245 GLN A N 1
ATOM 2036 C CA . GLN A 1 245 ? 2.066 21.303 12.158 1.00 94.44 245 GLN A CA 1
ATOM 2037 C C . GLN A 1 245 ? 1.572 19.856 12.271 1.00 94.44 245 GLN A C 1
ATOM 2039 O O . GLN A 1 245 ? 0.364 19.619 12.317 1.00 94.44 245 GLN A O 1
ATOM 2044 N N . SER A 1 246 ? 2.490 18.889 12.357 1.00 94.38 246 SER A N 1
ATOM 2045 C CA . SER A 1 246 ? 2.144 17.477 12.557 1.00 94.38 246 SER A CA 1
ATOM 2046 C C . SER A 1 246 ? 1.416 17.276 13.882 1.00 94.38 246 SER A C 1
ATOM 2048 O O . SER A 1 246 ? 0.351 16.664 13.920 1.00 94.38 246 SER A O 1
ATOM 2050 N N . LYS A 1 247 ? 1.929 17.878 14.958 1.00 96.69 247 LYS A N 1
ATOM 2051 C CA . LYS A 1 247 ? 1.320 17.842 16.287 1.00 96.69 247 LYS A CA 1
ATOM 2052 C C . LYS A 1 247 ? -0.107 18.391 16.276 1.00 96.69 247 LYS A C 1
ATOM 2054 O O . LYS A 1 247 ? -1.015 17.715 16.746 1.00 96.69 247 LYS A O 1
ATOM 2059 N N . GLN A 1 248 ? -0.325 19.567 15.684 1.00 96.44 248 GLN A N 1
ATOM 2060 C CA . GLN A 1 248 ? -1.658 20.171 15.570 1.00 96.44 248 GLN A CA 1
ATOM 2061 C C . GLN A 1 248 ? -2.656 19.253 14.853 1.00 96.44 248 GLN A C 1
ATOM 2063 O O . GLN A 1 248 ? -3.794 19.119 15.303 1.00 96.44 248 GLN A O 1
ATOM 2068 N N . LYS A 1 249 ? -2.234 18.593 13.765 1.00 93.94 249 LYS A N 1
ATOM 2069 C CA . LYS A 1 249 ? -3.079 17.634 13.036 1.00 93.94 249 LYS A CA 1
ATOM 2070 C C . LYS A 1 249 ? -3.447 16.430 13.905 1.00 93.94 249 LYS A C 1
ATOM 2072 O O . LYS A 1 249 ? -4.620 16.074 13.980 1.00 93.94 249 LYS A O 1
ATOM 2077 N N . ILE A 1 250 ? -2.470 15.825 14.582 1.00 95.56 250 ILE A N 1
ATOM 2078 C CA . ILE A 1 250 ? -2.716 14.660 15.443 1.00 95.56 250 ILE A CA 1
ATOM 2079 C C . ILE A 1 250 ? -3.608 15.042 16.633 1.00 95.56 250 ILE A C 1
ATOM 2081 O O . ILE A 1 250 ? -4.563 14.328 16.939 1.00 95.56 250 ILE A O 1
ATOM 2085 N N . ASP A 1 251 ? -3.345 16.180 17.277 1.00 96.62 251 ASP A N 1
ATOM 2086 C CA . ASP A 1 251 ? -4.129 16.662 18.419 1.00 96.62 251 ASP A CA 1
ATOM 2087 C C . ASP A 1 251 ? -5.594 16.909 18.036 1.00 96.62 251 ASP A C 1
ATOM 2089 O O . ASP A 1 251 ? -6.498 16.560 18.801 1.00 96.62 251 ASP A O 1
ATOM 2093 N N . ALA A 1 252 ? -5.849 17.440 16.835 1.00 96.50 252 ALA A N 1
ATOM 2094 C CA . ALA A 1 252 ? -7.201 17.610 16.312 1.00 96.50 252 ALA A CA 1
ATOM 2095 C C . ALA A 1 252 ? -7.928 16.263 16.143 1.00 96.50 252 ALA A C 1
ATOM 2097 O O . ALA A 1 252 ? -9.078 16.137 16.572 1.00 96.50 252 ALA A O 1
ATOM 2098 N N . ILE A 1 253 ? -7.258 15.243 15.595 1.00 95.94 253 ILE A N 1
ATOM 2099 C CA . ILE A 1 253 ? -7.809 13.886 15.412 1.00 95.94 253 ILE A CA 1
ATOM 2100 C C . ILE A 1 253 ? -8.143 13.245 16.767 1.00 95.94 253 ILE A C 1
ATOM 2102 O O . ILE A 1 253 ? -9.237 12.715 16.965 1.00 95.94 253 ILE A O 1
ATOM 2106 N N . VAL A 1 254 ? -7.226 13.336 17.735 1.00 95.50 254 VAL A N 1
ATOM 2107 C CA . VAL A 1 254 ? -7.417 12.767 19.079 1.00 95.50 254 VAL A CA 1
ATOM 2108 C C . VAL A 1 254 ? -8.546 13.476 19.834 1.00 95.50 254 VAL A C 1
ATOM 2110 O O . VAL A 1 254 ? -9.360 12.811 20.478 1.00 95.50 254 VAL A O 1
ATOM 2113 N N . THR A 1 255 ? -8.625 14.806 19.738 1.00 95.88 255 THR A N 1
ATOM 2114 C CA . THR A 1 255 ? -9.643 15.616 20.432 1.00 95.88 255 THR A CA 1
ATOM 2115 C C . THR A 1 255 ? -11.039 15.389 19.861 1.00 95.88 255 THR A C 1
ATOM 2117 O O . THR A 1 255 ? -11.993 15.222 20.616 1.00 95.88 255 THR A O 1
ATOM 2120 N N . SER A 1 256 ? -11.164 15.349 18.533 1.00 96.00 256 SER A N 1
ATOM 2121 C CA . SER A 1 256 ? -12.442 15.116 17.844 1.00 96.00 256 SER A CA 1
ATOM 2122 C C . SER A 1 256 ? -12.881 13.647 17.836 1.00 96.00 256 SER A C 1
ATOM 2124 O O . SER A 1 256 ? -14.016 13.358 17.463 1.00 96.00 256 SER A O 1
ATOM 2126 N N . GLN A 1 257 ? -12.015 12.720 18.273 1.00 95.38 257 GLN A N 1
ATOM 2127 C CA . GLN A 1 257 ? -12.242 11.272 18.186 1.00 95.38 257 GLN A CA 1
ATOM 2128 C C . GLN A 1 257 ? -12.567 10.823 16.748 1.00 95.38 257 GLN A C 1
ATOM 2130 O O . GLN A 1 257 ? -13.407 9.937 16.531 1.00 95.38 257 GLN A O 1
ATOM 2135 N N . ASP A 1 258 ? -11.898 11.444 15.774 1.00 96.62 258 ASP A N 1
ATOM 2136 C CA . ASP A 1 258 ? -12.050 11.175 14.346 1.00 96.62 258 ASP A CA 1
ATOM 2137 C C . ASP A 1 258 ? -11.361 9.855 13.980 1.00 96.62 258 ASP A C 1
ATOM 2139 O O . ASP A 1 258 ? -10.134 9.741 13.952 1.00 96.62 258 ASP A O 1
ATOM 2143 N N . TYR A 1 259 ? -12.174 8.821 13.776 1.00 96.94 259 TYR A N 1
ATOM 2144 C CA . TYR A 1 259 ? -11.691 7.462 13.574 1.00 96.94 259 TYR A CA 1
ATOM 2145 C C . TYR A 1 259 ? -11.069 7.259 12.190 1.00 96.94 259 TYR A C 1
ATOM 2147 O O . TYR A 1 259 ? -10.022 6.622 12.081 1.00 96.94 259 TYR A O 1
ATOM 2155 N N . ASP A 1 260 ? -11.666 7.837 11.150 1.00 94.81 260 ASP A N 1
ATOM 2156 C CA . ASP A 1 260 ? -11.193 7.667 9.777 1.00 94.81 260 ASP A CA 1
ATOM 2157 C C . ASP A 1 260 ? -9.833 8.338 9.595 1.00 94.81 260 ASP A C 1
ATOM 2159 O O . ASP A 1 260 ? -8.896 7.730 9.073 1.00 94.81 260 ASP A O 1
ATOM 2163 N N . ASN A 1 261 ? -9.670 9.559 10.114 1.00 94.94 261 ASN A N 1
ATOM 2164 C CA . ASN A 1 261 ? -8.370 10.223 10.078 1.00 94.94 261 ASN A CA 1
ATOM 2165 C C . ASN A 1 261 ? -7.340 9.548 10.993 1.00 94.94 261 ASN A C 1
ATOM 2167 O O . ASN A 1 261 ? -6.156 9.546 10.655 1.00 94.94 261 ASN A O 1
ATOM 2171 N N . LEU A 1 262 ? -7.753 8.909 12.096 1.00 96.56 262 LEU A N 1
ATOM 2172 C CA . LEU A 1 262 ? -6.846 8.073 12.888 1.00 96.56 262 LEU A CA 1
ATOM 2173 C C . LEU A 1 262 ? -6.297 6.908 12.051 1.00 96.56 262 LEU A C 1
ATOM 2175 O O . LEU A 1 262 ? -5.090 6.667 12.074 1.00 96.56 262 LEU A O 1
ATOM 2179 N N . LEU A 1 263 ? -7.143 6.210 11.283 1.00 96.12 263 LEU A N 1
ATOM 2180 C CA . LEU A 1 263 ? -6.701 5.100 10.431 1.00 96.12 263 LEU A CA 1
ATOM 2181 C C . LEU A 1 263 ? -5.727 5.539 9.331 1.00 96.12 263 LEU A C 1
ATOM 2183 O O . LEU A 1 263 ? -4.899 4.722 8.928 1.00 96.12 263 LEU A O 1
ATOM 2187 N N . LYS A 1 264 ? -5.780 6.802 8.885 1.00 94.50 264 LYS A N 1
ATOM 2188 C CA . LYS A 1 264 ? -4.842 7.389 7.907 1.00 94.50 264 LYS A CA 1
ATOM 2189 C C . LYS A 1 264 ? -3.442 7.638 8.449 1.00 94.50 264 LYS A C 1
ATOM 2191 O O . LYS A 1 264 ? -2.509 7.678 7.657 1.00 94.50 264 LYS A O 1
ATOM 2196 N N . ILE A 1 265 ? -3.296 7.830 9.761 1.00 94.00 265 ILE A N 1
ATOM 2197 C CA . ILE A 1 265 ? -2.010 8.191 10.380 1.00 94.00 265 ILE A CA 1
ATOM 2198 C C . ILE A 1 265 ? -1.459 7.120 11.318 1.00 94.00 265 ILE A C 1
ATOM 2200 O O . ILE A 1 265 ? -0.289 7.178 11.689 1.00 94.00 265 ILE A O 1
ATOM 2204 N N . TYR A 1 266 ? -2.280 6.159 11.749 1.00 95.12 266 TYR A N 1
ATOM 2205 C CA . TYR A 1 266 ? -1.845 5.145 12.698 1.00 95.12 266 TYR A CA 1
ATOM 2206 C C . TYR A 1 266 ? -1.158 3.980 11.978 1.00 95.12 266 TYR A C 1
ATOM 2208 O O . TYR A 1 266 ? -1.774 2.952 11.702 1.00 95.12 266 TYR A O 1
ATOM 2216 N N . ASN A 1 267 ? 0.136 4.145 11.713 1.00 92.38 267 ASN A N 1
ATOM 2217 C CA . ASN A 1 267 ? 0.988 3.120 11.116 1.00 92.38 267 ASN A CA 1
ATOM 2218 C C . ASN A 1 267 ? 1.456 2.128 12.197 1.00 92.38 267 ASN A C 1
ATOM 2220 O O . ASN A 1 267 ? 2.236 2.469 13.101 1.00 92.38 267 ASN A O 1
ATOM 2224 N N . ARG A 1 268 ? 0.891 0.917 12.169 1.00 92.44 268 ARG A N 1
ATOM 2225 C CA . ARG A 1 268 ? 1.145 -0.141 13.151 1.00 92.44 268 ARG A CA 1
ATOM 2226 C C . ARG A 1 268 ? 0.601 -1.482 12.651 1.00 92.44 268 ARG A C 1
ATOM 2228 O O . ARG A 1 268 ? -0.403 -1.959 13.176 1.00 92.44 268 ARG A O 1
ATOM 2235 N N . LYS A 1 269 ? 1.336 -2.169 11.776 1.00 87.44 269 LYS A N 1
ATOM 2236 C CA . LYS A 1 269 ? 1.005 -3.502 11.215 1.00 87.44 269 LYS A CA 1
ATOM 2237 C C . LYS A 1 269 ? 0.271 -4.475 12.143 1.00 87.44 269 LYS A C 1
ATOM 2239 O O . LYS A 1 269 ? -0.730 -5.075 11.781 1.00 87.44 269 LYS A O 1
ATOM 2244 N N . SER A 1 270 ? 0.701 -4.616 13.399 1.00 89.94 270 SER A N 1
ATOM 2245 C CA . SER A 1 270 ? 0.074 -5.556 14.351 1.00 89.94 270 SER A CA 1
ATOM 2246 C C . SER A 1 270 ? -1.314 -5.150 14.883 1.00 89.94 270 SER A C 1
ATOM 2248 O O . SER A 1 270 ? -1.901 -5.900 15.663 1.00 89.94 270 SER A O 1
ATOM 2250 N N . LEU A 1 271 ? -1.845 -3.975 14.534 1.00 89.88 271 LEU A N 1
ATOM 2251 C CA . LEU A 1 271 ? -3.036 -3.401 15.165 1.00 89.88 271 LEU A CA 1
ATOM 2252 C C . LEU A 1 271 ? -4.294 -4.249 14.938 1.00 89.88 271 LEU A C 1
ATOM 2254 O O . LEU A 1 271 ? -4.994 -4.572 15.898 1.00 89.88 271 LEU A O 1
ATOM 2258 N N . HIS A 1 272 ? -4.520 -4.679 13.698 1.00 89.44 272 HIS A N 1
ATOM 2259 C CA . HIS A 1 272 ? -5.653 -5.517 13.302 1.00 89.44 272 HIS A CA 1
ATOM 2260 C C . HIS A 1 272 ? -5.683 -6.890 14.005 1.00 89.44 272 HIS A C 1
ATOM 2262 O O . HIS A 1 272 ? -6.751 -7.448 14.247 1.00 89.44 272 HIS A O 1
ATOM 2268 N N . LEU A 1 273 ? -4.531 -7.418 14.429 1.00 91.31 273 LEU A N 1
ATOM 2269 C CA . LEU A 1 273 ? -4.451 -8.680 15.173 1.00 91.31 273 LEU A CA 1
ATOM 2270 C C . LEU A 1 273 ? -4.951 -8.542 16.619 1.00 91.31 273 LEU A C 1
ATOM 2272 O O . LEU A 1 273 ? -5.518 -9.483 17.183 1.00 91.31 273 LEU A O 1
ATOM 2276 N N . GLN A 1 274 ? -4.768 -7.363 17.217 1.00 91.56 274 GLN A N 1
ATOM 2277 C CA . GLN A 1 274 ? -5.002 -7.127 18.645 1.00 91.56 274 GLN A CA 1
ATOM 2278 C C . GLN A 1 274 ? -6.475 -6.931 19.007 1.00 91.56 274 GLN A C 1
ATOM 2280 O O . GLN A 1 274 ? -6.824 -7.040 20.179 1.00 91.56 274 GLN A O 1
ATOM 2285 N N . ILE A 1 275 ? -7.344 -6.702 18.021 1.00 93.44 275 ILE A N 1
ATOM 2286 C CA . ILE A 1 275 ? -8.784 -6.532 18.251 1.00 93.44 275 ILE A CA 1
ATOM 2287 C C . ILE A 1 275 ? -9.559 -7.859 18.255 1.00 93.44 275 ILE A C 1
ATOM 2289 O O . ILE A 1 275 ? -10.755 -7.871 18.536 1.00 93.44 275 ILE A O 1
ATOM 2293 N N . SER A 1 276 ? -8.883 -8.987 17.994 1.00 93.62 276 SER A N 1
ATOM 2294 C CA . SER A 1 276 ? -9.516 -10.315 17.922 1.00 93.62 276 SER A CA 1
ATOM 2295 C C . SER A 1 276 ? -10.312 -10.653 19.193 1.00 93.62 276 SER A C 1
ATOM 2297 O O . SER A 1 276 ? -11.432 -11.147 19.107 1.00 93.62 276 SER A O 1
ATOM 2299 N N . SER A 1 277 ? -9.784 -10.321 20.376 1.00 91.94 277 SER A N 1
ATOM 2300 C CA . SER A 1 277 ? -10.443 -10.609 21.659 1.00 91.94 277 SER A CA 1
ATOM 2301 C C . SER A 1 277 ? -11.749 -9.831 21.861 1.00 91.94 277 SER A C 1
ATOM 2303 O O . SER A 1 277 ? -12.693 -10.370 22.442 1.00 91.94 277 SER A O 1
ATOM 2305 N N . ILE A 1 278 ? -11.827 -8.596 21.351 1.00 94.56 278 ILE A N 1
ATOM 2306 C CA . ILE A 1 278 ? -13.037 -7.759 21.396 1.00 94.56 278 ILE A CA 1
ATOM 2307 C C . ILE A 1 278 ? -14.155 -8.436 20.593 1.00 94.56 278 ILE A C 1
ATOM 2309 O O . ILE A 1 278 ? -15.292 -8.519 21.047 1.00 94.56 278 ILE A O 1
ATOM 2313 N N . LEU A 1 279 ? -13.797 -9.037 19.458 1.00 94.50 279 LEU A N 1
ATOM 2314 C CA . LEU A 1 279 ? -14.696 -9.772 18.565 1.00 94.50 279 LEU A CA 1
ATOM 2315 C C . LEU A 1 279 ? -14.921 -11.240 18.971 1.00 94.50 279 LEU A C 1
ATOM 2317 O O . LEU A 1 279 ? -15.415 -12.027 18.166 1.00 94.50 279 LEU A O 1
ATOM 2321 N N . LYS A 1 280 ? -14.548 -11.626 20.201 1.00 94.50 280 LYS A N 1
ATOM 2322 C CA . LYS A 1 280 ? -14.660 -13.005 20.723 1.00 94.50 280 LYS A CA 1
ATOM 2323 C C . LYS A 1 280 ? -13.948 -14.054 19.859 1.00 94.50 280 LYS A C 1
ATOM 2325 O O . LYS A 1 280 ? -14.340 -15.217 19.819 1.00 94.50 280 LYS A O 1
ATOM 2330 N N . LEU A 1 281 ? -12.868 -13.648 19.198 1.00 94.12 281 LEU A N 1
ATOM 2331 C CA . LEU A 1 281 ? -12.004 -14.505 18.399 1.00 94.12 281 LEU A CA 1
ATOM 2332 C C . LEU A 1 281 ? -10.712 -14.832 19.147 1.00 94.12 281 LEU A C 1
ATOM 2334 O O . LEU A 1 281 ? -10.214 -14.040 19.951 1.00 94.12 281 LEU A O 1
ATOM 2338 N N . SER A 1 282 ? -10.131 -15.992 18.841 1.00 91.50 282 SER A N 1
ATOM 2339 C CA . SER A 1 282 ? -8.762 -16.296 19.251 1.00 91.50 282 SER A CA 1
ATOM 2340 C C . SER A 1 282 ? -7.767 -15.357 18.565 1.00 91.50 282 SER A C 1
ATOM 2342 O O . SER A 1 282 ? -8.047 -14.749 17.527 1.00 91.50 282 SER A O 1
ATOM 2344 N N . SER A 1 283 ? -6.585 -15.219 19.163 1.00 86.56 283 SER A N 1
ATOM 2345 C CA . SER A 1 283 ? -5.525 -14.354 18.648 1.00 86.56 283 SER A CA 1
ATOM 2346 C C . SER A 1 283 ? -5.234 -14.634 17.171 1.00 86.56 283 SER A C 1
ATOM 2348 O O . SER A 1 283 ? -5.087 -15.786 16.770 1.00 86.56 283 SER A O 1
ATOM 2350 N N . ASN A 1 284 ? -5.115 -13.566 16.380 1.00 85.56 284 ASN A N 1
ATOM 2351 C CA . ASN A 1 284 ? -4.796 -13.588 14.948 1.00 85.56 284 ASN A CA 1
ATOM 2352 C C . ASN A 1 284 ? -5.860 -14.234 14.036 1.00 85.56 284 ASN A C 1
ATOM 2354 O O . ASN A 1 284 ? -5.603 -14.414 12.844 1.00 85.56 284 ASN A O 1
ATOM 2358 N N . GLU A 1 285 ? -7.051 -14.568 14.543 1.00 91.25 285 GLU A N 1
ATOM 2359 C CA . GLU A 1 285 ? -8.118 -15.145 13.711 1.00 91.25 285 GLU A CA 1
ATOM 2360 C C . GLU A 1 285 ? -8.995 -14.100 13.019 1.00 91.25 285 GLU A C 1
ATOM 2362 O O . GLU A 1 285 ? -9.658 -14.428 12.034 1.00 91.25 285 GLU A O 1
ATOM 2367 N N . TYR A 1 286 ? -8.980 -12.845 13.475 1.00 93.44 286 TYR A N 1
ATOM 2368 C CA . TYR A 1 286 ? -9.794 -11.782 12.885 1.00 93.44 286 TYR A CA 1
ATOM 2369 C C . TYR A 1 286 ? -9.578 -11.589 11.370 1.00 93.44 286 TYR A C 1
ATOM 2371 O O . TYR A 1 286 ? -10.551 -11.697 10.617 1.00 93.44 286 TYR A O 1
ATOM 2379 N N . PRO A 1 287 ? -8.341 -11.423 10.865 1.00 91.44 287 PRO A N 1
ATOM 2380 C CA . PRO A 1 287 ? -8.131 -11.178 9.434 1.00 91.44 287 PRO A CA 1
ATOM 2381 C C . PRO A 1 287 ? -8.469 -12.422 8.602 1.00 91.44 287 PRO A C 1
ATOM 2383 O O . PRO A 1 287 ? -9.079 -12.340 7.536 1.00 91.44 287 PRO A O 1
ATOM 2386 N N . LYS A 1 288 ? -8.162 -13.612 9.137 1.00 91.81 288 LYS A N 1
ATOM 2387 C CA . LYS A 1 288 ? -8.509 -14.902 8.522 1.00 91.81 288 LYS A CA 1
ATOM 2388 C C . LYS A 1 288 ? -10.016 -15.112 8.424 1.00 91.81 288 LYS A C 1
ATOM 2390 O O . LYS A 1 288 ? -10.484 -15.744 7.478 1.00 91.81 288 LYS A O 1
ATOM 2395 N N . LEU A 1 289 ? -10.789 -14.641 9.402 1.00 94.12 289 LEU A N 1
ATOM 2396 C CA . LEU A 1 289 ? -12.244 -14.700 9.341 1.00 94.12 289 LEU A CA 1
ATOM 2397 C C . LEU A 1 289 ? -12.771 -13.835 8.196 1.00 94.12 289 LEU A C 1
ATOM 2399 O O . LEU A 1 289 ? -13.557 -14.339 7.402 1.00 94.12 289 LEU A O 1
ATOM 2403 N N . ILE A 1 290 ? -12.283 -12.603 8.046 1.00 93.62 290 ILE A N 1
ATOM 2404 C CA . ILE A 1 290 ? -12.682 -11.719 6.940 1.00 93.62 290 ILE A CA 1
ATOM 2405 C C . ILE A 1 290 ? -12.394 -12.378 5.585 1.00 93.62 290 ILE A C 1
ATOM 2407 O O . ILE A 1 290 ? -13.274 -12.451 4.729 1.00 93.62 290 ILE A O 1
ATOM 2411 N N . LEU A 1 291 ? -11.210 -12.973 5.421 1.00 91.69 291 LEU A N 1
ATOM 2412 C CA . LEU A 1 291 ? -10.844 -13.717 4.210 1.00 91.69 291 LEU A CA 1
ATOM 2413 C C . LEU A 1 291 ? -11.760 -14.924 3.937 1.00 91.69 291 LEU A C 1
ATOM 2415 O O . LEU A 1 291 ? -12.023 -15.252 2.779 1.00 91.69 291 LEU A O 1
ATOM 2419 N N . ARG A 1 292 ? -12.265 -15.594 4.982 1.00 92.69 292 ARG A N 1
ATOM 2420 C CA . ARG A 1 292 ? -13.275 -16.658 4.845 1.00 92.69 292 ARG A CA 1
ATOM 2421 C C . ARG A 1 292 ? -14.643 -16.094 4.469 1.00 92.69 292 ARG A C 1
ATOM 2423 O O . ARG A 1 292 ? -15.304 -16.669 3.613 1.00 92.69 292 ARG A O 1
ATOM 2430 N N . MET A 1 293 ? -15.046 -14.972 5.059 1.00 94.00 293 MET A N 1
ATOM 2431 C CA . MET A 1 293 ? -16.321 -14.306 4.770 1.00 94.00 293 MET A CA 1
ATOM 2432 C C . MET A 1 293 ? -16.381 -13.764 3.337 1.00 94.00 293 MET A C 1
ATOM 2434 O O . MET A 1 293 ? -17.434 -13.803 2.713 1.00 94.00 293 MET A O 1
ATOM 2438 N N . MET A 1 294 ? -15.245 -13.370 2.754 1.00 91.19 294 MET A N 1
ATOM 2439 C CA . MET A 1 294 ? -15.155 -13.025 1.326 1.00 91.19 294 MET A CA 1
ATOM 2440 C C . MET A 1 294 ? -15.390 -14.209 0.370 1.00 91.19 294 MET A C 1
ATOM 2442 O O . MET A 1 294 ? -15.455 -14.016 -0.844 1.00 91.19 294 MET A O 1
ATOM 2446 N N . LYS A 1 295 ? -15.510 -15.437 0.887 1.00 90.88 295 LYS A N 1
ATOM 2447 C CA . LYS A 1 295 ? -15.871 -16.638 0.117 1.00 90.88 295 LYS A CA 1
ATOM 2448 C C . LYS A 1 295 ? -17.337 -17.047 0.308 1.00 90.88 295 LYS A C 1
ATOM 2450 O O . LYS A 1 295 ? -17.717 -18.115 -0.164 1.00 90.88 295 LYS A O 1
ATOM 2455 N N . THR A 1 296 ? -18.142 -16.240 0.999 1.00 92.44 296 THR A N 1
ATOM 2456 C CA . THR A 1 296 ? -19.582 -16.472 1.196 1.00 92.44 296 THR A CA 1
ATOM 2457 C C . THR A 1 296 ? -20.410 -15.389 0.496 1.00 92.44 296 THR A C 1
ATOM 2459 O O . THR A 1 296 ? -19.875 -14.534 -0.205 1.00 92.44 296 THR A O 1
ATOM 2462 N N . ASP A 1 297 ? -21.719 -15.407 0.727 1.00 91.00 297 ASP A N 1
ATOM 2463 C CA . ASP A 1 297 ? -22.705 -14.370 0.388 1.00 91.00 297 ASP A CA 1
ATOM 2464 C C . ASP A 1 297 ? -22.384 -12.950 0.905 1.00 91.00 297 ASP A C 1
ATOM 2466 O O . ASP A 1 297 ? -22.999 -11.979 0.477 1.00 91.00 297 ASP A O 1
ATOM 2470 N N . LYS A 1 298 ? -21.424 -12.800 1.826 1.00 92.31 298 LYS A N 1
ATOM 2471 C CA . LYS A 1 298 ? -21.005 -11.501 2.382 1.00 92.31 298 LYS A CA 1
ATOM 2472 C C . LYS A 1 298 ? -19.941 -10.798 1.541 1.00 92.31 298 LYS A C 1
ATOM 2474 O O . LYS A 1 298 ? -19.570 -9.664 1.852 1.00 92.31 298 LYS A O 1
ATOM 2479 N N . LYS A 1 299 ? -19.430 -11.462 0.501 1.00 93.00 299 LYS A N 1
ATOM 2480 C CA . LYS A 1 299 ? -18.333 -10.984 -0.342 1.00 93.00 299 LYS A CA 1
ATOM 2481 C C . LYS A 1 299 ? -18.601 -9.597 -0.919 1.00 93.00 299 LYS A C 1
ATOM 2483 O O . LYS A 1 299 ? -17.750 -8.721 -0.785 1.00 93.00 299 LYS A O 1
ATOM 2488 N N . GLU A 1 300 ? -19.753 -9.391 -1.548 1.00 93.19 300 GLU A N 1
ATOM 2489 C CA . GLU A 1 300 ? -20.088 -8.138 -2.227 1.00 93.19 300 GLU A CA 1
ATOM 2490 C C . GLU A 1 300 ? -20.116 -6.971 -1.234 1.00 93.19 300 GLU A C 1
ATOM 2492 O O . GLU A 1 300 ? -19.443 -5.967 -1.462 1.00 93.19 300 GLU A O 1
ATOM 2497 N N . ARG A 1 301 ? -20.771 -7.152 -0.079 1.00 94.00 301 ARG A N 1
ATOM 2498 C CA . ARG A 1 301 ? -20.844 -6.137 0.986 1.00 94.00 301 ARG A CA 1
ATOM 2499 C C . ARG A 1 301 ? -19.457 -5.778 1.532 1.00 94.00 301 ARG A C 1
ATOM 2501 O O . ARG A 1 301 ? -19.175 -4.605 1.748 1.00 94.00 301 ARG A O 1
ATOM 2508 N N . ILE A 1 302 ? -18.570 -6.762 1.719 1.00 94.19 302 ILE A N 1
ATOM 2509 C CA . ILE A 1 302 ? -17.182 -6.514 2.153 1.00 94.19 302 ILE A CA 1
ATOM 2510 C C . ILE A 1 302 ? -16.414 -5.715 1.093 1.00 94.19 302 ILE A C 1
ATOM 2512 O O . ILE A 1 302 ? -15.747 -4.738 1.426 1.00 94.19 302 ILE A O 1
ATOM 2516 N N . ILE A 1 303 ? -16.511 -6.107 -0.180 1.00 92.75 303 ILE A N 1
ATOM 2517 C CA . ILE A 1 303 ? -15.816 -5.423 -1.279 1.00 92.75 303 ILE A CA 1
ATOM 2518 C C . ILE A 1 303 ? -16.308 -3.980 -1.420 1.00 92.75 303 ILE A C 1
ATOM 2520 O O . ILE A 1 303 ? -15.490 -3.080 -1.593 1.00 92.75 303 ILE A O 1
ATOM 2524 N N . GLU A 1 304 ? -17.618 -3.746 -1.347 1.00 92.69 304 GLU A N 1
ATOM 2525 C CA . GLU A 1 304 ? -18.204 -2.402 -1.406 1.00 92.69 304 GLU A CA 1
ATOM 2526 C C . GLU A 1 304 ? -17.692 -1.510 -0.278 1.00 92.69 304 GLU A C 1
ATOM 2528 O O . GLU A 1 304 ? -17.322 -0.364 -0.528 1.00 92.69 304 GLU A O 1
ATOM 2533 N N . THR A 1 305 ? -17.597 -2.044 0.940 1.00 92.50 305 THR A N 1
ATOM 2534 C CA . THR A 1 305 ? -17.009 -1.332 2.075 1.00 92.50 305 THR A CA 1
ATOM 2535 C C . THR A 1 305 ? -15.534 -1.004 1.847 1.00 92.50 305 THR A C 1
ATOM 2537 O O . THR A 1 305 ? -15.137 0.148 2.006 1.00 92.50 305 THR A O 1
ATOM 2540 N N . LEU A 1 306 ? -14.720 -1.986 1.443 1.00 92.88 306 LEU A N 1
ATOM 2541 C CA . LEU A 1 306 ? -13.286 -1.781 1.205 1.00 92.88 306 LEU A CA 1
ATOM 2542 C C . LEU A 1 306 ? -13.040 -0.733 0.111 1.00 92.88 306 LEU A C 1
ATOM 2544 O O . LEU A 1 306 ? -12.185 0.134 0.268 1.00 92.88 306 LEU A O 1
ATOM 2548 N N . LYS A 1 307 ? -13.840 -0.750 -0.962 1.00 91.94 307 LYS A N 1
ATOM 2549 C CA . LYS A 1 307 ? -13.742 0.211 -2.072 1.00 91.94 307 LYS A CA 1
ATOM 2550 C C . LYS A 1 307 ? -13.927 1.670 -1.656 1.00 91.94 307 LYS A C 1
ATOM 2552 O O . LYS A 1 307 ? -13.436 2.536 -2.367 1.00 91.94 307 LYS A O 1
ATOM 2557 N N . LYS A 1 308 ? -14.592 1.964 -0.532 1.00 91.31 308 LYS A N 1
ATOM 2558 C CA . LYS A 1 308 ? -14.720 3.345 -0.026 1.00 91.31 308 LYS A CA 1
ATOM 2559 C C . LYS A 1 308 ? -13.384 3.929 0.449 1.00 91.31 308 LYS A C 1
ATOM 2561 O O . LYS A 1 308 ? -13.215 5.139 0.405 1.00 91.31 308 LYS A O 1
ATOM 2566 N N . HIS A 1 309 ? -12.452 3.075 0.874 1.00 91.00 309 HIS A N 1
ATOM 2567 C CA . HIS A 1 309 ? -11.141 3.462 1.417 1.00 91.00 309 HIS A CA 1
ATOM 2568 C C . HIS A 1 309 ? -9.977 3.077 0.492 1.00 91.00 309 HIS A C 1
ATOM 2570 O O . HIS A 1 309 ? -8.806 3.151 0.869 1.00 91.00 309 HIS A O 1
ATOM 2576 N N . MET A 1 310 ? -10.294 2.627 -0.720 1.00 91.94 310 MET A N 1
ATOM 2577 C CA . MET A 1 310 ? -9.327 2.183 -1.711 1.00 91.94 310 MET A CA 1
ATOM 2578 C C . MET A 1 310 ? -9.493 2.998 -2.995 1.00 91.94 310 MET A C 1
ATOM 2580 O O . MET A 1 310 ? -10.617 3.340 -3.367 1.00 91.94 310 MET A O 1
ATOM 2584 N N . PRO A 1 311 ? -8.396 3.331 -3.688 1.00 91.75 311 PRO A N 1
ATOM 2585 C CA . PRO A 1 311 ? -8.457 4.200 -4.852 1.00 91.75 311 PRO A CA 1
ATOM 2586 C C . PRO A 1 311 ? -9.251 3.569 -6.001 1.00 91.75 311 PRO A C 1
ATOM 2588 O O . PRO A 1 311 ? -9.105 2.392 -6.333 1.00 91.75 311 PRO A O 1
ATOM 2591 N N . ILE A 1 312 ? -10.066 4.385 -6.670 1.00 89.69 312 ILE A N 1
ATOM 2592 C CA . ILE A 1 312 ? -10.702 3.989 -7.927 1.00 89.69 312 ILE A CA 1
ATOM 2593 C C . ILE A 1 312 ? -9.628 4.010 -9.012 1.00 89.69 312 ILE A C 1
ATOM 2595 O O . ILE A 1 312 ? -9.140 5.071 -9.397 1.00 89.69 312 ILE A O 1
ATOM 2599 N N . LEU A 1 313 ? -9.253 2.824 -9.487 1.00 86.69 313 LEU A N 1
ATOM 2600 C CA . LEU A 1 313 ? -8.212 2.682 -10.499 1.00 86.69 313 LEU A CA 1
ATOM 2601 C C . LEU A 1 313 ? -8.758 2.943 -11.903 1.00 86.69 313 LEU A C 1
ATOM 2603 O O . LEU A 1 313 ? -8.093 3.594 -12.701 1.00 86.69 313 LEU A O 1
ATOM 2607 N N . ASP A 1 314 ? -9.952 2.452 -12.227 1.00 74.69 314 ASP A N 1
ATOM 2608 C CA . ASP A 1 314 ? -10.567 2.651 -13.541 1.00 74.69 314 ASP A CA 1
ATOM 2609 C C . ASP A 1 314 ? -11.447 3.902 -13.534 1.00 74.69 314 ASP A C 1
ATOM 2611 O O . ASP A 1 314 ? -12.590 3.865 -13.077 1.00 74.69 314 ASP A O 1
ATOM 2615 N N . GLU A 1 315 ? -10.949 5.007 -14.086 1.00 53.53 315 GLU A N 1
ATOM 2616 C CA . GLU A 1 315 ? -11.855 6.019 -14.619 1.00 53.53 315 GLU A CA 1
ATOM 2617 C C . GLU A 1 315 ? -12.559 5.380 -15.819 1.00 53.53 315 GLU A C 1
ATOM 2619 O O . GLU A 1 315 ? -11.906 4.939 -16.769 1.00 53.53 315 GLU A O 1
ATOM 2624 N N . LYS A 1 316 ? -13.892 5.259 -15.775 1.00 36.69 316 LYS A N 1
ATOM 2625 C CA . LYS A 1 316 ? -14.651 4.921 -16.981 1.00 36.69 316 LYS A CA 1
ATOM 2626 C C . LYS A 1 316 ? -14.264 5.956 -18.033 1.00 36.69 316 LYS A C 1
ATOM 2628 O O . LYS A 1 316 ? -14.622 7.122 -17.886 1.00 36.69 316 LYS A O 1
ATOM 2633 N N . ALA A 1 317 ? -13.558 5.534 -19.082 1.00 31.92 317 ALA A N 1
ATOM 2634 C CA . ALA A 1 317 ? -13.476 6.334 -20.292 1.00 31.92 317 ALA A CA 1
ATOM 2635 C C . ALA A 1 317 ? -14.921 6.708 -20.668 1.00 31.92 317 ALA A C 1
ATOM 2637 O O . ALA A 1 317 ? -15.785 5.820 -20.613 1.00 31.92 317 ALA A O 1
ATOM 2638 N N . PRO A 1 318 ? -15.225 7.983 -20.976 1.00 28.73 318 PRO A N 1
ATOM 2639 C CA . PRO A 1 318 ? -16.541 8.330 -21.480 1.00 28.73 318 PRO A CA 1
ATOM 2640 C C . PRO A 1 318 ? -16.816 7.401 -22.657 1.00 28.73 318 PRO A C 1
ATOM 2642 O O . PRO A 1 318 ? -16.003 7.286 -23.574 1.00 28.73 318 PRO A O 1
ATOM 2645 N N . SER A 1 319 ? -17.912 6.654 -22.555 1.00 29.38 319 SER A N 1
ATOM 2646 C CA . SER A 1 319 ? -18.399 5.783 -23.609 1.00 29.38 319 SER A CA 1
ATOM 2647 C C . SER A 1 319 ? -18.510 6.625 -24.869 1.00 29.38 319 SER A C 1
ATOM 2649 O O . SER A 1 319 ? -19.390 7.476 -24.972 1.00 29.38 319 SER A O 1
ATOM 2651 N N . ILE A 1 320 ? -17.573 6.426 -25.794 1.00 33.38 320 ILE A N 1
ATOM 2652 C CA . ILE A 1 320 ? -17.714 6.907 -27.157 1.00 33.38 320 ILE A CA 1
ATOM 2653 C C . ILE A 1 320 ? -18.866 6.076 -27.710 1.00 33.38 320 ILE A C 1
ATOM 2655 O O . ILE A 1 320 ? -18.682 4.917 -28.084 1.00 33.38 320 ILE A O 1
ATOM 2659 N N . GLU A 1 321 ? -20.074 6.634 -27.656 1.00 30.97 321 GLU A N 1
ATOM 2660 C CA . GLU A 1 321 ? -21.164 6.187 -28.507 1.00 30.97 321 GLU A CA 1
ATOM 2661 C C . GLU A 1 321 ? -20.649 6.306 -29.938 1.00 30.97 321 GLU A C 1
ATOM 2663 O O . GLU A 1 321 ? -20.427 7.397 -30.464 1.00 30.97 321 GLU A O 1
ATOM 2668 N N . VAL A 1 322 ? -20.350 5.152 -30.528 1.00 34.72 322 VAL A N 1
ATOM 2669 C CA . VAL A 1 322 ? -20.139 5.040 -31.962 1.00 34.72 322 VAL A CA 1
ATOM 2670 C C . VAL A 1 322 ? -21.509 5.293 -32.583 1.00 34.72 322 VAL A C 1
ATOM 2672 O O . VAL A 1 322 ? -22.396 4.448 -32.465 1.00 34.72 322 VAL A O 1
ATOM 2675 N N . ILE A 1 323 ? -21.680 6.492 -33.142 1.00 37.28 323 ILE A N 1
ATOM 2676 C CA . ILE A 1 323 ? -22.794 6.836 -34.036 1.00 37.28 323 ILE A CA 1
ATOM 2677 C C . ILE A 1 323 ? -22.654 6.035 -35.328 1.00 37.28 323 ILE A C 1
ATOM 2679 O O . ILE A 1 323 ? -21.515 5.977 -35.853 1.00 37.28 323 ILE A O 1
#

Solvent-accessible surface area (backbone atoms only — not comparable to full-atom values): 18710 Å² total; per-residue (Å²): 144,54,68,69,59,54,52,52,48,70,75,40,76,90,58,90,85,84,86,87,76,88,52,49,66,62,59,42,67,45,76,88,55,89,43,73,46,77,77,47,75,77,56,94,91,42,65,46,68,43,76,56,77,90,53,96,88,52,57,58,49,58,52,46,55,58,66,71,47,94,45,43,43,33,30,26,48,36,54,90,86,44,77,76,57,62,56,50,59,69,67,44,62,75,40,40,79,44,56,40,55,37,59,69,46,20,53,50,50,25,47,56,49,59,32,73,82,46,32,77,72,43,99,51,80,46,30,19,43,33,64,27,42,70,64,49,74,68,56,51,52,57,37,43,78,56,43,27,44,48,41,64,23,3,35,71,48,42,62,66,60,37,67,72,52,44,24,53,51,24,51,74,64,77,41,62,30,68,62,52,41,51,54,52,53,53,50,50,53,57,50,45,65,76,42,40,69,60,49,52,52,51,39,42,51,48,52,54,48,51,56,60,66,68,66,66,86,59,88,58,93,45,71,67,45,50,52,53,53,53,50,52,47,58,72,68,62,53,62,70,57,48,45,51,55,52,49,53,53,51,51,50,34,65,72,69,64,40,61,67,64,42,38,32,58,59,71,54,78,68,54,51,42,69,50,10,61,79,64,75,35,59,83,61,41,46,64,57,46,53,62,54,41,55,76,47,95,52,23,65,63,51,39,58,57,51,51,75,48,37,69,82,80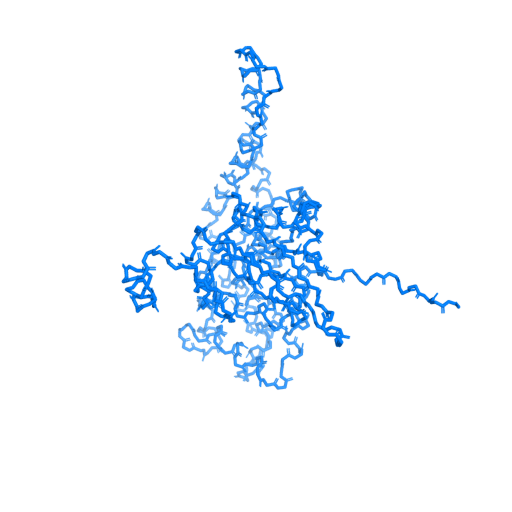,76,74,78,70,78,80,75,77,82,126

Mean predicted aligned error: 7.27 Å

Foldseek 3Di:
DCVVVVVVCVVCVPDDDDDDDPPQVVVLVCVPDFDKDFLDDPDPPDTDIDTDDDDPQDRSSRLSVQLVDPAAEEEEEADPPDLLCLVCCLLPVRYDYDYQHAPVRLLSVLQVCQPPVNVVSHPHNHAYEYALALPDPVRQVVSVVSRYHYWLFRGSLLLCLFLLNQLVLCVVLVHHSVVLNVVLLVVLLVVCVVCVVVLLVSSLVVVLVVLVVPQDDDPDPDPVSVVVSVVVSVVVDDSVVSSVVSVVQVVVCSVVSPRSVSRRRDDDNCSSQVSQVSSVHDGPCSSVVSSVCCVDPCVVVSSVSSPVRGDDSDDPDPPPPPD